Protein AF-G0P7Z8-F1 (afdb_monomer_lite)

pLDDT: mean 90.52, std 11.13, range [30.62, 98.62]

Radius of gyration: 22.1 Å; chains: 1; bounding box: 51×48×66 Å

Structure (mmCIF, N/CA/C/O backbone):
data_AF-G0P7Z8-F1
#
_entry.id   AF-G0P7Z8-F1
#
loop_
_atom_site.group_PDB
_atom_site.id
_atom_site.type_symbol
_atom_site.label_atom_id
_atom_site.label_alt_id
_atom_site.label_comp_id
_atom_site.label_asym_id
_atom_site.label_entity_id
_atom_site.label_seq_id
_atom_site.pdbx_PDB_ins_code
_atom_site.Cartn_x
_atom_site.Cartn_y
_atom_site.Cartn_z
_atom_site.occupancy
_atom_site.B_iso_or_equiv
_atom_site.auth_seq_id
_atom_site.auth_comp_id
_atom_site.auth_asym_id
_atom_site.auth_atom_id
_atom_site.pdbx_PDB_model_num
ATOM 1 N N . MET A 1 1 ? -5.184 -1.951 -14.610 1.00 92.12 1 MET A N 1
ATOM 2 C CA . MET A 1 1 ? -4.379 -2.155 -13.386 1.00 92.12 1 MET A CA 1
ATOM 3 C C . MET A 1 1 ? -2.916 -1.989 -13.739 1.00 92.12 1 MET A C 1
ATOM 5 O O . MET A 1 1 ? -2.500 -2.503 -14.767 1.00 92.12 1 MET A O 1
ATOM 9 N N . LEU A 1 2 ? -2.157 -1.284 -12.899 1.00 96.25 2 LEU A N 1
ATOM 10 C CA . LEU A 1 2 ? -0.724 -1.067 -13.080 1.00 96.25 2 LEU A CA 1
ATOM 11 C C . LEU A 1 2 ? 0.021 -1.720 -11.921 1.00 96.25 2 LEU A C 1
ATOM 13 O O . LEU A 1 2 ? -0.330 -1.484 -10.764 1.00 96.25 2 LEU A O 1
ATOM 17 N N . LYS A 1 3 ? 1.032 -2.530 -12.226 1.00 97.12 3 LYS A N 1
ATOM 18 C CA . LYS A 1 3 ? 1.850 -3.197 -11.214 1.00 97.12 3 LYS A CA 1
ATOM 19 C C . LYS A 1 3 ? 3.326 -3.064 -11.564 1.00 97.12 3 LYS A C 1
ATOM 21 O O . LYS A 1 3 ? 3.688 -3.226 -12.728 1.00 97.12 3 LYS A O 1
ATOM 26 N N . ILE A 1 4 ? 4.157 -2.749 -10.578 1.00 96.88 4 ILE A N 1
ATOM 27 C CA . ILE A 1 4 ? 5.608 -2.647 -10.737 1.00 96.88 4 ILE A CA 1
ATOM 28 C C . ILE A 1 4 ? 6.261 -3.545 -9.698 1.00 96.88 4 ILE A C 1
ATOM 30 O O . ILE A 1 4 ? 6.030 -3.376 -8.503 1.00 96.88 4 ILE A O 1
ATOM 34 N N . TYR A 1 5 ? 7.090 -4.467 -10.170 1.00 95.50 5 TYR A N 1
ATOM 35 C CA . TYR A 1 5 ? 7.830 -5.406 -9.341 1.00 95.50 5 TYR A CA 1
ATOM 36 C C . TYR A 1 5 ? 9.314 -5.274 -9.621 1.00 95.50 5 TYR A C 1
ATOM 38 O O . TYR A 1 5 ? 9.693 -5.160 -10.786 1.00 95.50 5 TYR A O 1
ATOM 46 N N . GLU A 1 6 ? 10.149 -5.362 -8.597 1.00 95.25 6 GLU A N 1
ATOM 47 C CA . GLU A 1 6 ? 11.582 -5.595 -8.766 1.00 95.25 6 GLU A CA 1
ATOM 48 C C . GLU A 1 6 ? 11.993 -6.845 -7.987 1.00 95.25 6 GLU A C 1
ATOM 50 O O . GLU A 1 6 ? 11.531 -7.088 -6.876 1.00 95.25 6 GLU A O 1
ATOM 55 N N . PHE A 1 7 ? 12.818 -7.682 -8.612 1.00 93.06 7 PHE A N 1
ATOM 56 C CA . PHE A 1 7 ? 13.368 -8.878 -7.982 1.00 93.06 7 PHE A CA 1
ATOM 57 C C . PHE A 1 7 ? 14.759 -9.192 -8.528 1.00 93.06 7 PHE A C 1
ATOM 59 O O . PHE A 1 7 ? 15.075 -8.922 -9.694 1.00 93.06 7 PHE A O 1
ATOM 66 N N . ALA A 1 8 ? 15.605 -9.762 -7.672 1.00 90.12 8 ALA A N 1
ATOM 67 C CA . ALA A 1 8 ? 16.944 -10.191 -8.047 1.00 90.12 8 ALA A CA 1
ATOM 68 C C . ALA A 1 8 ? 16.897 -11.306 -9.105 1.00 90.12 8 ALA A C 1
ATOM 70 O O . ALA A 1 8 ? 15.979 -12.122 -9.146 1.00 90.12 8 ALA A O 1
ATOM 71 N N . SER A 1 9 ? 17.899 -11.332 -9.982 1.00 84.12 9 SER A N 1
ATOM 72 C CA . SER A 1 9 ? 18.085 -12.408 -10.951 1.00 84.12 9 SER A CA 1
ATOM 73 C C . SER A 1 9 ? 19.065 -13.437 -10.394 1.00 84.12 9 SER A C 1
ATOM 75 O O . SER A 1 9 ? 20.249 -13.132 -10.263 1.00 84.12 9 SER A O 1
ATOM 77 N N . ASP A 1 10 ? 18.627 -14.688 -10.257 1.00 83.81 10 ASP A N 1
ATOM 78 C CA . ASP A 1 10 ? 19.466 -15.815 -9.803 1.00 83.81 10 ASP A CA 1
ATOM 79 C C . ASP A 1 10 ? 20.705 -16.066 -10.684 1.00 83.81 10 ASP A C 1
ATOM 81 O O . ASP A 1 10 ? 21.676 -16.689 -10.270 1.00 83.81 10 ASP A O 1
ATOM 85 N N . MET A 1 11 ? 20.692 -15.558 -11.919 1.00 78.19 11 MET A N 1
ATOM 86 C CA . MET A 1 11 ? 21.762 -15.764 -12.901 1.00 78.19 11 MET A CA 1
ATOM 87 C C . MET A 1 11 ? 23.034 -14.939 -12.643 1.00 78.19 11 MET A C 1
ATOM 89 O O . MET A 1 11 ? 24.071 -15.243 -13.227 1.00 78.19 11 MET A O 1
ATOM 93 N N . SER A 1 12 ? 22.961 -13.836 -11.889 1.00 83.38 12 SER A N 1
ATOM 94 C CA . SER A 1 12 ? 24.122 -12.975 -11.616 1.00 83.38 12 SER A CA 1
ATOM 95 C C . SER A 1 12 ? 23.832 -12.007 -10.478 1.00 83.38 12 SER A C 1
ATOM 97 O O . SER A 1 12 ? 22.846 -11.277 -10.519 1.00 83.38 12 SER A O 1
ATOM 99 N N . GLU A 1 13 ? 24.796 -11.854 -9.573 1.00 84.94 13 GLU A N 1
ATOM 100 C CA . GLU A 1 13 ? 24.790 -10.790 -8.569 1.00 84.94 13 GLU A CA 1
ATOM 101 C C . GLU A 1 13 ? 24.710 -9.394 -9.221 1.00 84.94 13 GLU A C 1
ATOM 103 O O . GLU A 1 13 ? 25.277 -9.155 -10.302 1.00 84.94 13 GLU A O 1
ATOM 108 N N . GLY A 1 14 ? 23.951 -8.493 -8.587 1.00 82.69 14 GLY A N 1
ATOM 109 C CA . GLY A 1 14 ? 23.690 -7.119 -9.041 1.00 82.69 14 GLY A CA 1
ATOM 110 C C . GLY A 1 14 ? 22.746 -6.994 -10.246 1.00 82.69 14 GLY A C 1
ATOM 111 O O . GLY A 1 14 ? 22.365 -5.883 -10.635 1.00 82.69 14 GLY A O 1
ATOM 112 N N . LYS A 1 15 ? 22.351 -8.119 -10.852 1.00 90.88 15 LYS A N 1
ATOM 113 C CA . LYS A 1 15 ? 21.345 -8.153 -11.909 1.00 90.88 15 LYS A CA 1
ATOM 114 C C . LYS A 1 15 ? 19.966 -8.253 -11.269 1.00 90.88 15 LYS A C 1
ATOM 116 O O . LYS A 1 15 ? 19.717 -9.157 -10.477 1.00 90.88 15 LYS A O 1
ATOM 121 N N . THR A 1 16 ? 19.055 -7.369 -11.653 1.00 93.62 16 THR A N 1
ATOM 122 C CA . THR A 1 16 ? 17.649 -7.462 -11.243 1.00 93.62 16 THR A CA 1
ATOM 123 C C . THR A 1 16 ? 16.743 -7.343 -12.460 1.00 93.62 16 THR A C 1
ATOM 125 O O . THR A 1 16 ? 17.177 -7.009 -13.574 1.00 93.62 16 THR A O 1
ATOM 128 N N . ILE A 1 17 ? 15.484 -7.697 -12.250 1.00 95.38 17 ILE A N 1
ATOM 129 C CA . ILE A 1 17 ? 14.425 -7.632 -13.240 1.00 95.38 17 ILE A CA 1
ATOM 130 C C . ILE A 1 17 ? 13.359 -6.709 -12.681 1.00 95.38 17 ILE A C 1
ATOM 132 O O . ILE A 1 17 ? 12.782 -6.998 -11.636 1.00 95.38 17 ILE A O 1
ATOM 136 N N . ILE A 1 18 ? 13.082 -5.622 -13.398 1.00 96.69 18 ILE A N 1
ATOM 137 C CA . ILE A 1 18 ? 11.911 -4.796 -13.121 1.00 96.69 18 ILE A CA 1
ATOM 138 C C . ILE A 1 18 ? 10.806 -5.229 -14.072 1.00 96.69 18 ILE A C 1
ATOM 140 O O . ILE A 1 18 ? 10.972 -5.167 -15.291 1.00 96.69 18 ILE A O 1
ATOM 144 N N . ARG A 1 19 ? 9.679 -5.675 -13.532 1.00 96.25 19 ARG A N 1
ATOM 145 C CA . ARG A 1 19 ? 8.496 -6.057 -14.299 1.00 96.25 19 ARG A CA 1
ATOM 146 C C . ARG A 1 19 ? 7.432 -4.978 -14.156 1.00 96.25 19 ARG A C 1
ATOM 148 O O . ARG A 1 19 ? 7.007 -4.673 -13.047 1.00 96.25 19 ARG A O 1
ATOM 155 N N . LEU A 1 20 ? 6.988 -4.439 -15.285 1.00 96.50 20 LEU A N 1
ATOM 156 C CA . LEU A 1 20 ? 5.877 -3.500 -15.388 1.00 96.50 20 LEU A CA 1
ATOM 157 C C . LEU A 1 20 ? 4.700 -4.201 -16.069 1.00 96.50 20 LEU A C 1
ATOM 159 O O . LEU A 1 20 ? 4.774 -4.503 -17.259 1.00 96.50 20 LEU A O 1
ATOM 163 N N . ASP A 1 21 ? 3.618 -4.422 -15.328 1.00 95.69 21 ASP A N 1
ATOM 164 C CA . ASP A 1 21 ? 2.355 -4.930 -15.863 1.00 95.69 21 ASP A CA 1
ATOM 165 C C . ASP A 1 21 ? 1.351 -3.780 -16.023 1.00 95.69 21 ASP A C 1
ATOM 167 O O . ASP A 1 21 ? 1.089 -3.029 -15.079 1.00 95.69 21 ASP A O 1
ATOM 171 N N . ILE A 1 22 ? 0.766 -3.662 -17.214 1.00 93.56 22 ILE A N 1
ATOM 172 C CA . ILE A 1 22 ? -0.315 -2.734 -17.555 1.00 93.56 22 ILE A CA 1
ATOM 173 C C . ILE A 1 22 ? -1.450 -3.559 -18.157 1.00 93.56 22 ILE A C 1
ATOM 175 O O . ILE A 1 22 ? -1.423 -3.920 -19.333 1.00 93.56 22 ILE A O 1
ATOM 179 N N . ASP A 1 23 ? -2.451 -3.867 -17.337 1.00 90.94 23 ASP A N 1
ATOM 180 C CA . ASP A 1 23 ? -3.509 -4.825 -17.669 1.00 90.94 23 ASP A CA 1
ATOM 181 C C . ASP A 1 23 ? -2.926 -6.169 -18.133 1.00 90.94 23 ASP A C 1
ATOM 183 O O . ASP A 1 23 ? -2.321 -6.881 -17.335 1.00 90.94 23 ASP A O 1
ATOM 187 N N . THR A 1 24 ? -3.106 -6.527 -19.403 1.00 92.12 24 THR A N 1
ATOM 188 C CA . THR A 1 24 ? -2.561 -7.755 -19.990 1.00 92.12 24 THR A CA 1
ATOM 189 C C . THR A 1 24 ? -1.164 -7.562 -20.575 1.00 92.12 24 THR A C 1
ATOM 191 O O . THR A 1 24 ? -0.522 -8.552 -20.913 1.00 92.12 24 THR A O 1
ATOM 194 N N . PHE A 1 25 ? -0.685 -6.327 -20.728 1.00 94.06 25 PHE A N 1
ATOM 195 C CA . PHE A 1 25 ? 0.627 -6.028 -21.295 1.00 94.06 25 PHE A CA 1
ATOM 196 C C . PHE A 1 25 ? 1.712 -6.109 -20.224 1.00 94.06 25 PHE A C 1
ATOM 198 O O . PHE A 1 25 ? 1.561 -5.527 -19.152 1.00 94.06 25 PHE A O 1
ATOM 205 N N . THR A 1 26 ? 2.834 -6.753 -20.535 1.00 95.81 26 THR A N 1
ATOM 206 C CA . THR A 1 26 ? 3.980 -6.845 -19.624 1.00 95.81 26 THR A CA 1
ATOM 207 C C . THR A 1 26 ? 5.257 -6.371 -20.304 1.00 95.81 26 THR A C 1
ATOM 209 O O . THR A 1 26 ? 5.527 -6.705 -21.459 1.00 95.81 26 THR A O 1
ATOM 212 N N . VAL A 1 27 ? 6.071 -5.621 -19.563 1.00 96.81 27 VAL A N 1
ATOM 213 C CA . VAL A 1 27 ? 7.434 -5.239 -19.944 1.00 96.81 27 VAL A CA 1
ATOM 214 C C . VAL A 1 27 ? 8.401 -5.700 -18.861 1.00 96.81 27 VAL A C 1
ATOM 216 O O . VAL A 1 27 ? 8.172 -5.443 -17.680 1.00 96.81 27 VAL A O 1
ATOM 219 N N . TRP A 1 28 ? 9.498 -6.340 -19.257 1.00 96.94 28 TRP A N 1
ATOM 220 C CA . TRP A 1 28 ? 10.581 -6.729 -18.354 1.00 96.94 28 TRP A CA 1
ATOM 221 C C . TRP A 1 28 ? 11.839 -5.933 -18.680 1.00 96.94 28 TRP A C 1
ATOM 223 O O . TRP A 1 28 ? 12.350 -6.016 -19.793 1.00 96.94 28 TRP A O 1
ATOM 233 N N . PHE A 1 29 ? 12.363 -5.203 -17.701 1.00 96.69 29 PHE A N 1
ATOM 234 C CA . PHE A 1 29 ? 13.650 -4.518 -17.756 1.00 96.69 29 PHE A CA 1
ATOM 235 C C . PHE A 1 29 ? 14.676 -5.360 -16.997 1.00 96.69 29 PHE A C 1
ATOM 237 O O . PHE A 1 29 ? 14.783 -5.296 -15.774 1.00 96.69 29 PHE A O 1
ATOM 244 N N . ILE A 1 30 ? 15.404 -6.193 -17.731 1.00 95.25 30 ILE A N 1
ATOM 245 C CA . ILE A 1 30 ? 16.363 -7.161 -17.200 1.00 95.25 30 ILE A CA 1
ATOM 246 C C . ILE A 1 30 ? 17.750 -6.548 -17.340 1.00 95.25 30 ILE A C 1
ATOM 248 O O . ILE A 1 30 ? 18.304 -6.518 -18.441 1.00 95.25 30 ILE A O 1
ATOM 252 N N . GLY A 1 31 ? 18.316 -6.045 -16.246 1.00 94.31 31 GLY A N 1
ATOM 253 C CA . GLY A 1 31 ? 19.516 -5.217 -16.339 1.00 94.31 31 GLY A CA 1
ATOM 254 C C . GLY A 1 31 ? 20.511 -5.394 -15.206 1.00 94.31 31 GLY A C 1
ATOM 255 O O . GLY A 1 31 ? 20.148 -5.676 -14.063 1.00 94.31 31 GLY A O 1
ATOM 256 N N . LYS A 1 32 ? 21.781 -5.175 -15.542 1.00 92.75 32 LYS A N 1
ATOM 257 C CA . LYS A 1 32 ? 22.900 -5.035 -14.607 1.00 92.75 32 LYS A CA 1
ATOM 258 C C . LYS A 1 32 ? 23.668 -3.776 -14.998 1.00 92.75 32 LYS A C 1
ATOM 260 O O . LYS A 1 32 ? 24.004 -3.611 -16.170 1.00 92.75 32 LYS A O 1
ATOM 265 N N . GLU A 1 33 ? 23.921 -2.902 -14.026 1.00 90.56 33 GLU A N 1
ATOM 266 C CA . GLU A 1 33 ? 24.604 -1.619 -14.241 1.00 90.56 33 GLU A CA 1
ATOM 267 C C . GLU A 1 33 ? 23.948 -0.815 -15.382 1.00 90.56 33 GLU A C 1
ATOM 269 O O . GLU A 1 33 ? 22.753 -0.529 -15.324 1.00 90.56 33 GLU A O 1
ATOM 274 N N . ASN A 1 34 ? 24.700 -0.470 -16.429 1.00 94.12 34 ASN A N 1
ATOM 275 C CA . ASN A 1 34 ? 24.241 0.349 -17.550 1.00 94.12 34 ASN A CA 1
ATOM 276 C C . ASN A 1 34 ? 23.824 -0.468 -18.778 1.00 94.12 34 ASN A C 1
ATOM 278 O O . ASN A 1 34 ? 23.726 0.084 -19.869 1.00 94.12 34 ASN A O 1
ATOM 282 N N . LEU A 1 35 ? 23.569 -1.769 -18.627 1.00 95.88 35 LEU A N 1
ATOM 283 C CA . LEU A 1 35 ? 23.102 -2.620 -19.714 1.00 95.88 35 LEU A CA 1
ATOM 284 C C . LEU A 1 35 ? 21.778 -3.278 -19.342 1.00 95.88 35 LEU A C 1
ATOM 286 O O . LEU A 1 35 ? 21.699 -4.045 -18.380 1.00 95.88 35 LEU A O 1
ATOM 290 N N . THR A 1 36 ? 20.748 -3.021 -20.147 1.00 96.88 36 THR A N 1
ATOM 291 C CA . THR A 1 36 ? 19.399 -3.537 -19.904 1.00 96.88 36 THR A CA 1
ATOM 292 C C . THR A 1 36 ? 18.822 -4.162 -21.163 1.00 96.88 36 THR A C 1
ATOM 294 O O . THR A 1 36 ? 18.767 -3.530 -22.220 1.00 96.88 36 THR A O 1
ATOM 297 N N . ARG A 1 37 ? 18.346 -5.401 -21.037 1.00 95.88 37 ARG A N 1
ATOM 298 C CA . ARG A 1 37 ? 17.461 -6.045 -22.007 1.00 95.88 37 ARG A CA 1
ATOM 299 C C . ARG A 1 37 ? 16.016 -5.706 -21.658 1.00 95.88 37 ARG A C 1
ATOM 301 O O . ARG A 1 37 ? 15.625 -5.804 -20.499 1.00 95.88 37 ARG A O 1
ATOM 308 N N . ILE A 1 38 ? 15.240 -5.314 -22.657 1.00 96.94 38 ILE A N 1
ATOM 309 C CA . ILE A 1 38 ? 13.822 -4.998 -22.535 1.00 96.94 38 ILE A CA 1
ATOM 310 C C . ILE A 1 38 ? 13.047 -6.043 -23.323 1.00 96.94 38 ILE A C 1
ATOM 312 O O . ILE A 1 38 ? 13.102 -6.034 -24.552 1.00 96.94 38 ILE A O 1
ATOM 316 N N . ASP A 1 39 ? 12.318 -6.903 -22.620 1.00 96.56 39 ASP A N 1
ATOM 317 C CA . ASP A 1 39 ? 11.400 -7.875 -23.216 1.00 96.56 39 ASP A CA 1
ATOM 318 C C . ASP A 1 39 ? 9.958 -7.370 -23.072 1.00 96.56 39 ASP A C 1
ATOM 320 O O . ASP A 1 39 ? 9.637 -6.637 -22.131 1.00 96.56 39 ASP A O 1
ATOM 324 N N . ARG A 1 40 ? 9.075 -7.740 -24.005 1.00 96.00 40 ARG A N 1
ATOM 325 C CA . ARG A 1 40 ? 7.654 -7.350 -23.989 1.00 96.00 40 ARG A CA 1
ATOM 326 C C . ARG A 1 40 ? 6.763 -8.541 -24.266 1.00 96.00 40 ARG A C 1
ATOM 328 O O . ARG A 1 40 ? 7.163 -9.468 -24.969 1.00 96.00 40 ARG A O 1
ATOM 335 N N . GLY A 1 41 ? 5.556 -8.493 -23.724 1.00 95.38 41 GLY A N 1
ATOM 336 C CA . GLY A 1 41 ? 4.670 -9.639 -23.735 1.00 95.38 41 GLY A CA 1
ATOM 337 C C . GLY A 1 41 ? 3.214 -9.329 -23.451 1.00 95.38 41 GLY A C 1
ATOM 338 O O . GLY A 1 41 ? 2.860 -8.217 -23.058 1.00 95.38 41 GLY A O 1
ATOM 339 N N . TRP A 1 42 ? 2.388 -10.358 -23.616 1.00 94.38 42 TRP A N 1
ATOM 340 C CA . TRP A 1 42 ? 0.985 -10.366 -23.211 1.00 94.38 42 TRP A CA 1
ATOM 341 C C . TRP A 1 42 ? 0.743 -11.510 -22.236 1.00 94.38 42 TRP A C 1
ATOM 343 O O . TRP A 1 42 ? 1.264 -12.606 -22.423 1.00 94.38 42 TRP A O 1
ATOM 353 N N . ASN A 1 43 ? -0.059 -11.272 -21.202 1.00 90.06 43 ASN A N 1
ATOM 354 C CA . ASN A 1 43 ? -0.415 -12.261 -20.184 1.00 90.06 43 ASN A CA 1
ATOM 355 C C . ASN A 1 43 ? 0.818 -12.945 -19.562 1.00 90.06 43 ASN A C 1
ATOM 357 O O . ASN A 1 43 ? 0.812 -14.147 -19.302 1.00 90.06 43 ASN A O 1
ATOM 361 N N . GLY A 1 44 ? 1.902 -12.186 -19.369 1.00 86.12 44 GLY A N 1
ATOM 362 C CA . GLY A 1 44 ? 3.167 -12.699 -18.840 1.00 86.12 44 GLY A CA 1
ATOM 363 C C . GLY A 1 44 ? 3.987 -13.562 -19.810 1.00 86.12 44 GLY A C 1
ATOM 364 O O . GLY A 1 44 ? 5.022 -14.082 -19.404 1.00 86.12 44 GLY A O 1
ATOM 365 N N . GLN A 1 45 ? 3.576 -13.702 -21.073 1.00 91.25 45 GLN A N 1
ATOM 366 C CA . GLN A 1 45 ? 4.322 -14.431 -22.102 1.00 91.25 45 GLN A CA 1
ATOM 367 C C . GLN A 1 45 ? 5.104 -13.465 -22.988 1.00 91.25 45 GLN A C 1
ATOM 369 O O . GLN A 1 45 ? 4.526 -12.554 -23.580 1.00 91.25 45 GLN A O 1
ATOM 374 N N . ILE A 1 46 ? 6.419 -13.673 -23.080 1.00 92.25 46 ILE A N 1
ATOM 375 C CA . ILE A 1 46 ? 7.301 -12.891 -23.952 1.00 92.25 46 ILE A CA 1
ATOM 376 C C . ILE A 1 46 ? 6.929 -13.155 -25.412 1.00 92.25 46 ILE A C 1
ATOM 378 O O . ILE A 1 46 ? 6.731 -14.299 -25.816 1.00 92.25 46 ILE A O 1
ATOM 382 N N . ILE A 1 47 ? 6.873 -12.091 -26.208 1.00 92.31 47 ILE A N 1
ATOM 383 C CA . ILE A 1 47 ? 6.729 -12.190 -27.657 1.00 92.31 47 ILE A CA 1
ATOM 384 C C . ILE A 1 47 ? 8.128 -12.155 -28.260 1.00 92.31 47 ILE A C 1
ATOM 386 O O . ILE A 1 47 ? 8.829 -11.140 -28.190 1.00 92.31 47 ILE A O 1
ATOM 390 N N . GLU A 1 48 ? 8.534 -13.268 -28.863 1.00 82.19 48 GLU A N 1
ATOM 391 C CA . GLU A 1 48 ? 9.798 -13.347 -29.588 1.00 82.19 48 GLU A CA 1
ATOM 392 C C . GLU A 1 48 ? 9.844 -12.276 -30.694 1.00 82.19 48 GLU A C 1
ATOM 394 O O . GLU A 1 48 ? 8.874 -12.052 -31.418 1.00 82.19 48 GLU A O 1
ATOM 399 N N . GLY A 1 49 ? 10.963 -11.553 -30.788 1.00 87.06 49 GLY A N 1
ATOM 400 C CA . GLY A 1 49 ? 11.135 -10.427 -31.716 1.00 87.06 49 GLY A CA 1
ATOM 401 C C . GLY A 1 49 ? 10.776 -9.046 -31.151 1.00 87.06 49 GLY A C 1
ATOM 402 O O . GLY A 1 49 ? 11.119 -8.042 -31.768 1.00 87.06 49 GLY A O 1
ATOM 403 N N . PHE A 1 50 ? 10.170 -8.961 -29.960 1.00 90.56 50 PHE A N 1
ATOM 404 C CA . PHE A 1 50 ? 9.883 -7.690 -29.269 1.00 90.56 50 PHE A CA 1
ATOM 405 C C . PHE A 1 50 ? 10.889 -7.384 -28.147 1.00 90.56 50 PHE A C 1
ATOM 407 O O . PHE A 1 50 ? 10.614 -6.588 -27.241 1.00 90.56 50 PHE A O 1
ATOM 414 N N . SER A 1 51 ? 12.065 -8.005 -28.231 1.00 94.19 51 SER A N 1
ATOM 415 C CA . SER A 1 51 ? 13.195 -7.805 -27.331 1.00 94.19 51 SER A CA 1
ATOM 416 C C . SER A 1 51 ? 14.170 -6.779 -27.898 1.00 94.19 51 SER A C 1
ATOM 418 O O . SER A 1 51 ? 14.507 -6.808 -29.079 1.00 94.19 51 SER A O 1
ATOM 420 N N . GLU A 1 52 ? 14.678 -5.894 -27.048 1.00 95.81 52 GLU A N 1
ATOM 421 C CA . GLU A 1 52 ? 15.763 -4.981 -27.412 1.00 95.81 52 GLU A CA 1
ATOM 422 C C . GLU A 1 52 ? 16.784 -4.853 -26.282 1.00 95.81 52 GLU A C 1
ATOM 424 O O . GLU A 1 52 ? 16.482 -5.119 -25.122 1.00 95.81 52 GLU A O 1
ATOM 429 N N . ILE A 1 53 ? 18.002 -4.425 -26.610 1.00 96.12 53 ILE A N 1
ATOM 430 C CA . ILE A 1 53 ? 19.053 -4.140 -25.629 1.00 96.12 53 ILE A CA 1
ATOM 431 C C . ILE A 1 53 ? 19.376 -2.648 -25.688 1.00 96.12 53 ILE A C 1
ATOM 433 O O . ILE A 1 53 ? 19.520 -2.073 -26.769 1.00 96.12 53 ILE A O 1
ATOM 437 N N . LYS A 1 54 ? 19.491 -2.014 -24.521 1.00 96.56 54 LYS A N 1
ATOM 438 C CA . LYS A 1 54 ? 19.860 -0.606 -24.360 1.00 96.56 54 LYS A CA 1
ATOM 439 C C . LYS A 1 54 ? 21.068 -0.480 -2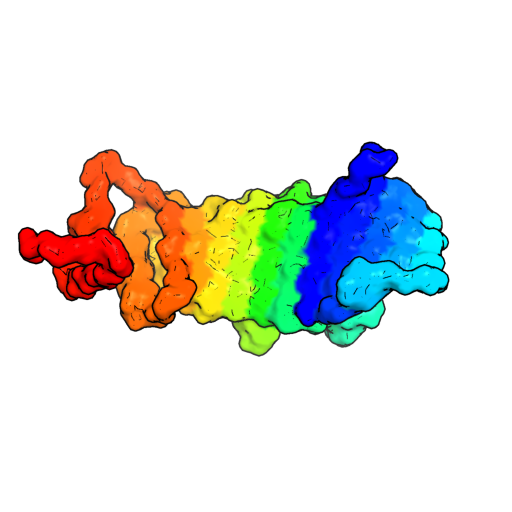3.434 1.00 96.56 54 LYS A C 1
ATOM 441 O O . LYS A 1 54 ? 21.114 -1.111 -22.381 1.00 96.56 54 LYS A O 1
ATOM 446 N N . GLN A 1 55 ? 22.003 0.392 -23.809 1.00 96.50 55 GLN A N 1
ATOM 447 C CA . GLN A 1 55 ? 23.112 0.846 -22.959 1.00 96.50 55 GLN A CA 1
ATOM 448 C C . GLN A 1 55 ? 22.612 1.930 -21.990 1.00 96.50 55 GLN A C 1
ATOM 450 O O . GLN A 1 55 ? 22.952 3.105 -22.114 1.00 96.50 55 GLN A O 1
ATOM 455 N N . LYS A 1 56 ? 21.686 1.555 -21.105 1.00 95.81 56 LYS A N 1
ATOM 456 C CA . LYS A 1 56 ? 21.121 2.419 -20.070 1.00 95.81 56 LYS A CA 1
ATOM 457 C C . LYS A 1 56 ? 20.709 1.579 -18.861 1.00 95.81 56 LYS A C 1
ATOM 459 O O . LYS A 1 56 ? 20.327 0.413 -19.017 1.00 95.81 56 LYS A O 1
ATOM 464 N N . ASN A 1 57 ? 20.781 2.167 -17.669 1.00 94.19 57 ASN A N 1
ATOM 465 C CA . ASN A 1 57 ? 20.334 1.524 -16.440 1.00 94.19 57 ASN A CA 1
ATOM 466 C C . ASN A 1 57 ? 18.814 1.271 -16.476 1.00 94.19 57 ASN A C 1
ATOM 468 O O . ASN A 1 57 ? 18.031 2.066 -17.004 1.00 94.19 57 ASN A O 1
ATOM 472 N N . ARG A 1 58 ? 18.396 0.131 -15.924 1.00 94.25 58 ARG A N 1
ATOM 473 C CA . ARG A 1 58 ? 16.997 -0.319 -15.869 1.00 94.25 58 ARG A CA 1
ATOM 474 C C . ARG A 1 58 ? 16.076 0.647 -15.112 1.00 94.25 58 ARG A C 1
ATOM 476 O O . ARG A 1 58 ? 14.938 0.821 -15.540 1.00 94.25 58 ARG A O 1
ATOM 483 N N . HIS A 1 59 ? 16.560 1.296 -14.049 1.00 92.38 59 HIS A N 1
ATOM 484 C CA . HIS A 1 59 ? 15.807 2.268 -13.246 1.00 92.38 59 HIS A CA 1
ATOM 485 C C . HIS A 1 59 ? 15.490 3.526 -14.059 1.00 92.38 59 HIS A C 1
ATOM 487 O O . HIS A 1 59 ? 14.368 4.030 -14.021 1.00 92.38 59 HIS A O 1
ATOM 493 N N . ASP A 1 60 ? 16.430 3.971 -14.894 1.00 92.19 60 ASP A N 1
ATOM 494 C CA . ASP A 1 60 ? 16.182 5.096 -15.793 1.00 92.19 60 ASP A CA 1
ATOM 495 C C . ASP A 1 60 ? 15.231 4.708 -16.937 1.00 92.19 60 ASP A C 1
ATOM 497 O O . ASP A 1 60 ? 14.380 5.495 -17.352 1.00 92.19 60 ASP A O 1
ATOM 501 N N . LEU A 1 61 ? 15.366 3.486 -17.469 1.00 93.94 61 LEU A N 1
ATOM 502 C CA . LEU A 1 61 ? 14.531 3.004 -18.571 1.00 93.94 61 LEU A CA 1
ATOM 503 C C . LEU A 1 61 ? 13.070 2.845 -18.166 1.00 93.94 61 LEU A C 1
ATOM 505 O O . LEU A 1 61 ? 12.201 3.289 -18.918 1.00 93.94 61 LEU A O 1
ATOM 509 N N . ILE A 1 62 ? 12.775 2.260 -16.999 1.00 93.44 62 ILE A N 1
ATOM 510 C CA . ILE A 1 62 ? 11.385 2.213 -16.529 1.00 93.44 62 ILE A CA 1
ATOM 511 C C . ILE A 1 62 ? 10.820 3.626 -16.373 1.00 93.44 62 ILE A C 1
ATOM 513 O O . ILE A 1 62 ? 9.657 3.857 -16.707 1.00 93.44 62 ILE A O 1
ATOM 517 N N . GLY A 1 63 ? 11.645 4.591 -15.960 1.00 90.31 63 GLY A N 1
ATOM 518 C CA . GLY A 1 63 ? 11.214 5.974 -15.845 1.00 90.31 63 GLY A CA 1
ATOM 519 C C . GLY A 1 63 ? 10.824 6.620 -17.162 1.00 90.31 63 GLY A C 1
ATOM 520 O O . GLY A 1 63 ? 9.737 7.197 -17.261 1.00 90.31 63 GLY A O 1
ATOM 521 N N . ASP A 1 64 ? 11.650 6.448 -18.192 1.00 89.62 64 ASP A N 1
ATOM 522 C CA . ASP A 1 64 ? 11.315 6.887 -19.546 1.00 89.62 64 ASP A CA 1
ATOM 523 C C . ASP A 1 64 ? 10.025 6.222 -20.049 1.00 89.62 64 ASP A C 1
ATOM 525 O O . ASP A 1 64 ? 9.228 6.849 -20.750 1.00 89.62 64 ASP A O 1
ATOM 529 N N . TYR A 1 65 ? 9.812 4.946 -19.711 1.00 91.06 65 TYR A N 1
ATOM 530 C CA . TYR A 1 65 ? 8.619 4.197 -20.106 1.00 91.06 65 TYR A CA 1
ATOM 531 C C . TYR A 1 65 ? 7.358 4.718 -19.433 1.00 91.06 65 TYR A C 1
ATOM 533 O O . TYR A 1 65 ? 6.387 5.034 -20.119 1.00 91.06 65 TYR A O 1
ATOM 541 N N . LEU A 1 66 ? 7.372 4.849 -18.108 1.00 91.38 66 LEU A N 1
ATOM 542 C CA . LEU A 1 66 ? 6.242 5.362 -17.337 1.00 91.38 66 LEU A CA 1
ATOM 543 C C . LEU A 1 66 ? 5.850 6.772 -17.784 1.00 91.38 66 LEU A C 1
ATOM 545 O O . LEU A 1 66 ? 4.661 7.072 -17.900 1.00 91.38 66 LEU A O 1
ATOM 549 N N . GLN A 1 67 ? 6.829 7.612 -18.129 1.00 87.75 67 GLN A N 1
ATOM 550 C CA . GLN A 1 67 ? 6.568 8.960 -18.623 1.00 87.75 67 GLN A CA 1
ATOM 551 C C . GLN A 1 67 ? 5.751 8.972 -19.925 1.00 87.75 67 GLN A C 1
ATOM 553 O O . GLN A 1 67 ? 4.935 9.872 -20.117 1.00 87.75 67 GLN A O 1
ATOM 558 N N . ARG A 1 68 ? 5.901 7.969 -20.800 1.00 89.88 68 ARG A N 1
ATOM 559 C CA . ARG A 1 68 ? 5.113 7.860 -22.046 1.00 89.88 68 ARG A CA 1
ATOM 560 C C . ARG A 1 68 ? 3.636 7.568 -21.788 1.00 89.88 68 ARG A C 1
ATOM 562 O O . ARG A 1 68 ? 2.799 7.923 -22.611 1.00 89.88 68 ARG A O 1
ATOM 569 N N . PHE A 1 69 ? 3.319 6.948 -20.652 1.00 87.31 69 PHE A N 1
ATOM 570 C CA . PHE A 1 69 ? 1.943 6.700 -20.213 1.00 87.31 69 PHE A CA 1
ATOM 571 C C . PHE A 1 69 ? 1.353 7.871 -19.416 1.00 87.31 69 PHE A C 1
ATOM 573 O O . PHE A 1 69 ? 0.174 7.848 -19.056 1.00 87.31 69 PHE A O 1
ATOM 580 N N . SER A 1 70 ? 2.150 8.906 -19.141 1.00 90.31 70 SER A N 1
ATOM 581 C CA . SER A 1 70 ? 1.676 10.109 -18.470 1.00 90.31 70 SER A CA 1
ATOM 582 C C . SER A 1 70 ? 0.840 10.960 -19.424 1.00 90.31 70 SER A C 1
ATOM 584 O O . SER A 1 70 ? 1.288 11.365 -20.496 1.00 90.31 70 SER A O 1
ATOM 586 N N . HIS A 1 71 ? -0.381 11.290 -19.011 1.00 89.06 71 HIS A N 1
ATOM 587 C CA . HIS A 1 71 ? -1.244 12.235 -19.706 1.00 89.06 71 HIS A CA 1
ATOM 588 C C . HIS A 1 71 ? -1.586 13.399 -18.778 1.00 89.06 71 HIS A C 1
ATOM 590 O O . HIS A 1 71 ? -2.146 13.202 -17.696 1.00 89.06 71 HIS A O 1
ATOM 596 N N . LYS A 1 72 ? -1.270 14.629 -19.211 1.00 88.75 72 LYS A N 1
ATOM 597 C CA . LYS A 1 72 ? -1.397 15.855 -18.395 1.00 88.75 72 LYS A CA 1
ATOM 598 C C . LYS A 1 72 ? -0.680 15.735 -17.039 1.00 88.75 72 LYS A C 1
ATOM 600 O O . LYS A 1 72 ? -1.204 16.175 -16.022 1.00 88.75 72 LYS A O 1
ATOM 605 N N . GLY A 1 73 ? 0.491 15.096 -17.031 1.00 88.00 73 GLY A N 1
ATOM 606 C CA . GLY A 1 73 ? 1.304 14.901 -15.829 1.00 88.00 73 GLY A CA 1
ATOM 607 C C . GLY A 1 73 ? 0.865 13.747 -14.925 1.00 88.00 73 GLY A C 1
ATOM 608 O O . GLY A 1 73 ? 1.494 13.542 -13.894 1.00 88.00 73 GLY A O 1
ATOM 609 N N . PHE A 1 74 ? -0.168 12.978 -15.292 1.00 93.38 74 PHE A N 1
ATOM 610 C CA . PHE A 1 74 ? -0.650 11.854 -14.490 1.00 93.38 74 PHE A CA 1
ATOM 611 C C . PHE A 1 74 ? -0.585 10.528 -15.241 1.00 93.38 74 PHE A C 1
ATOM 613 O O . PHE A 1 74 ? -1.075 10.414 -16.364 1.00 93.38 74 PHE A O 1
ATOM 620 N N . ILE A 1 75 ? -0.093 9.501 -14.557 1.00 94.38 75 ILE A N 1
ATOM 621 C CA . ILE A 1 75 ? -0.253 8.098 -14.937 1.00 94.38 75 ILE A CA 1
ATOM 622 C C . ILE A 1 75 ? -1.538 7.611 -14.264 1.00 94.38 75 ILE A C 1
ATOM 624 O O . ILE A 1 75 ? -1.638 7.606 -13.036 1.00 94.38 75 ILE A O 1
ATOM 628 N N . LYS A 1 76 ? -2.559 7.272 -15.054 1.00 94.44 76 LYS A N 1
ATOM 629 C CA . LYS A 1 76 ? -3.885 6.903 -14.537 1.00 94.44 76 LYS A CA 1
ATOM 630 C C . LYS A 1 76 ? -4.054 5.390 -14.514 1.00 94.44 76 LYS A C 1
ATOM 632 O O . LYS A 1 76 ? -3.855 4.737 -15.530 1.00 94.44 76 LYS A O 1
ATOM 637 N N . SER A 1 77 ? -4.477 4.855 -13.376 1.00 94.00 77 SER A N 1
ATOM 638 C CA . SER A 1 77 ? -4.890 3.458 -13.226 1.00 94.00 77 SER A CA 1
ATOM 639 C C . SER A 1 77 ? -5.785 3.340 -11.998 1.00 94.00 77 SER A C 1
ATOM 641 O O . SER A 1 77 ? -5.526 4.004 -11.000 1.00 94.00 77 SER A O 1
ATOM 643 N N . ASP A 1 78 ? -6.806 2.484 -12.024 1.00 94.75 78 ASP A N 1
ATOM 644 C CA . ASP A 1 78 ? -7.667 2.273 -10.851 1.00 94.75 78 ASP A CA 1
ATOM 645 C C . ASP A 1 78 ? -6.876 1.765 -9.642 1.00 94.75 78 ASP A C 1
ATOM 647 O O . ASP A 1 78 ? -7.043 2.264 -8.527 1.00 94.75 78 ASP A O 1
ATOM 651 N N . THR A 1 79 ? -5.978 0.812 -9.894 1.00 96.81 79 THR A N 1
ATOM 652 C CA . THR A 1 79 ? -5.083 0.209 -8.906 1.00 96.81 79 THR A CA 1
ATOM 653 C C . THR A 1 79 ? -3.640 0.376 -9.348 1.00 96.81 79 THR A C 1
ATOM 655 O O . THR A 1 79 ? -3.315 0.083 -10.506 1.00 96.81 79 THR A O 1
ATOM 658 N N . VAL A 1 80 ? -2.794 0.813 -8.418 1.00 97.75 80 VAL A N 1
ATOM 659 C CA . VAL A 1 80 ? -1.338 0.788 -8.550 1.00 97.75 80 VAL A CA 1
ATOM 660 C C . VAL A 1 80 ? -0.754 -0.063 -7.429 1.00 97.75 80 VAL A C 1
ATOM 662 O O . VAL A 1 80 ? -1.029 0.185 -6.256 1.00 97.75 80 VAL A O 1
ATOM 665 N N . GLU A 1 81 ? 0.029 -1.068 -7.799 1.00 98.19 81 GLU A N 1
ATOM 666 C CA . GLU A 1 81 ? 0.707 -1.979 -6.875 1.00 98.19 81 GLU A CA 1
ATOM 667 C C . GLU A 1 81 ? 2.212 -1.924 -7.119 1.00 98.19 81 GLU A C 1
ATOM 669 O O . GLU A 1 81 ? 2.664 -2.050 -8.256 1.00 98.19 81 GLU A O 1
ATOM 674 N N . LEU A 1 82 ? 2.971 -1.697 -6.055 1.00 97.44 82 LEU A N 1
ATOM 675 C CA . LEU A 1 82 ? 4.426 -1.676 -6.058 1.00 97.44 82 LEU A CA 1
ATOM 676 C C . LEU A 1 82 ? 4.914 -2.770 -5.122 1.00 97.44 82 LEU A C 1
ATOM 678 O O . LEU A 1 82 ? 4.460 -2.825 -3.977 1.00 97.44 82 LEU A O 1
ATOM 682 N N . GLU A 1 83 ? 5.836 -3.605 -5.587 1.00 96.69 83 GLU A N 1
ATOM 683 C CA . GLU A 1 83 ? 6.383 -4.681 -4.770 1.00 96.69 83 GLU A CA 1
ATOM 684 C C . GLU A 1 83 ? 7.884 -4.899 -4.994 1.00 96.69 83 GLU A C 1
ATOM 686 O O . GLU A 1 83 ? 8.358 -4.944 -6.128 1.00 96.69 83 GLU A O 1
ATOM 691 N N . GLY A 1 84 ? 8.639 -5.013 -3.898 1.00 94.62 84 GLY A N 1
ATOM 692 C CA . GLY A 1 84 ? 10.076 -5.319 -3.939 1.00 94.62 84 GLY A CA 1
ATOM 693 C C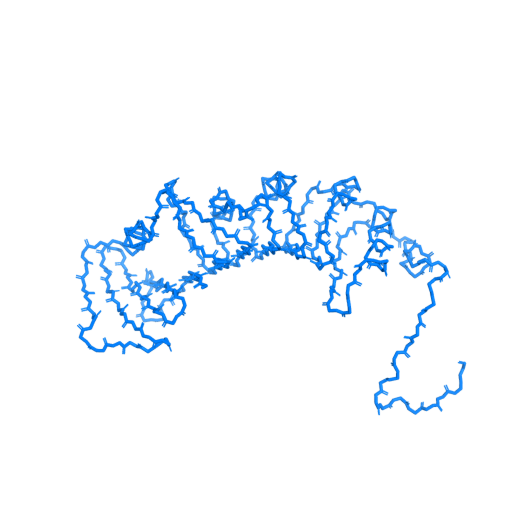 . GLY A 1 84 ? 10.950 -4.205 -4.528 1.00 94.62 84 GLY A C 1
ATOM 694 O O . GLY A 1 84 ? 12.073 -4.459 -4.941 1.00 94.62 84 GLY A O 1
ATOM 695 N N . ILE A 1 85 ? 10.433 -2.976 -4.616 1.00 93.38 85 ILE A N 1
ATOM 696 C CA . ILE A 1 85 ? 11.102 -1.859 -5.293 1.00 93.38 85 ILE A CA 1
ATOM 697 C C . ILE A 1 85 ? 12.273 -1.323 -4.466 1.00 93.38 85 ILE A C 1
ATOM 699 O O . ILE A 1 85 ? 12.087 -0.924 -3.312 1.00 93.38 85 ILE A O 1
ATOM 703 N N . GLU A 1 86 ? 13.451 -1.217 -5.090 1.00 90.56 86 GLU A N 1
ATOM 704 C CA . GLU A 1 86 ? 14.673 -0.724 -4.436 1.00 90.56 86 GLU A CA 1
ATOM 705 C C . GLU A 1 86 ? 15.044 0.721 -4.793 1.00 90.56 86 GLU A C 1
ATOM 707 O O . GLU A 1 86 ? 15.931 1.306 -4.163 1.00 90.56 86 GLU A O 1
ATOM 712 N N . PHE A 1 87 ? 14.360 1.312 -5.776 1.00 90.62 87 PHE A N 1
ATOM 713 C CA . PHE A 1 87 ? 14.626 2.656 -6.286 1.00 90.62 87 PHE A CA 1
ATOM 714 C C . PHE A 1 87 ? 13.555 3.676 -5.877 1.00 90.62 87 PHE A C 1
ATOM 716 O O . PHE A 1 87 ? 12.377 3.358 -5.686 1.00 90.62 87 PHE A O 1
ATOM 723 N N . ALA A 1 88 ? 13.969 4.938 -5.783 1.00 91.56 88 ALA A N 1
ATOM 724 C CA . ALA A 1 88 ? 13.065 6.058 -5.558 1.00 91.56 88 ALA A CA 1
ATOM 725 C C . ALA A 1 88 ? 12.289 6.399 -6.842 1.00 91.56 88 ALA A C 1
ATOM 727 O O . ALA A 1 88 ? 12.839 6.301 -7.943 1.00 91.56 88 ALA A O 1
ATOM 728 N N . PRO A 1 89 ? 11.029 6.851 -6.740 1.00 92.06 89 PRO A N 1
ATOM 729 C CA . PRO A 1 89 ? 10.304 7.294 -7.915 1.00 92.06 89 PRO A CA 1
ATOM 730 C C . PRO A 1 89 ? 10.856 8.622 -8.436 1.00 92.06 89 PRO A C 1
ATOM 732 O O . PRO A 1 89 ? 11.343 9.458 -7.672 1.00 92.06 89 PRO A O 1
ATOM 735 N N . SER A 1 90 ? 10.690 8.877 -9.734 1.00 87.75 90 SER A N 1
ATOM 736 C CA . SER A 1 90 ? 10.959 10.212 -10.272 1.00 87.75 90 SER A CA 1
ATOM 737 C C . SER A 1 90 ? 10.012 11.252 -9.660 1.00 87.75 90 SER A C 1
ATOM 739 O O . SER A 1 90 ? 8.825 10.988 -9.441 1.00 87.75 90 SER A O 1
ATOM 741 N N . SER A 1 91 ? 10.513 12.469 -9.441 1.00 82.81 91 SER A N 1
ATOM 742 C CA . SER A 1 91 ? 9.724 13.592 -8.916 1.00 82.81 91 SER A CA 1
ATOM 743 C C . SER A 1 91 ? 8.592 14.027 -9.855 1.00 82.81 91 SER A C 1
ATOM 745 O O . SER A 1 91 ? 7.610 14.625 -9.408 1.00 82.81 91 SER A O 1
ATOM 747 N N . THR A 1 92 ? 8.697 13.703 -11.146 1.00 84.44 92 THR A N 1
ATOM 748 C CA . THR A 1 92 ? 7.682 14.010 -12.162 1.00 84.44 92 THR A CA 1
ATOM 749 C C . THR A 1 92 ? 6.539 12.999 -12.197 1.00 84.44 92 THR A C 1
ATOM 751 O O . THR A 1 92 ? 5.510 13.270 -12.818 1.00 84.44 92 THR A O 1
ATOM 754 N N . TRP A 1 93 ? 6.678 11.840 -11.545 1.00 90.44 93 TRP A N 1
ATOM 755 C CA . TRP A 1 93 ? 5.630 10.827 -11.555 1.00 90.44 93 TRP A CA 1
ATOM 756 C C . TRP A 1 93 ? 4.504 11.204 -10.604 1.00 90.44 93 TRP A C 1
ATOM 758 O O . TRP A 1 93 ? 4.722 11.480 -9.424 1.00 90.44 93 TRP A O 1
ATOM 768 N N . LYS A 1 94 ? 3.275 11.161 -11.118 1.00 94.38 94 LYS A N 1
ATOM 769 C CA . LYS A 1 94 ? 2.054 11.258 -10.320 1.00 94.38 94 LYS A CA 1
ATOM 770 C C . LYS A 1 94 ? 1.085 10.172 -10.754 1.00 94.38 94 LYS A C 1
ATOM 772 O O . LYS A 1 94 ? 0.585 10.176 -11.879 1.00 94.38 94 LYS A O 1
ATOM 777 N N . PHE A 1 95 ? 0.822 9.237 -9.854 1.00 95.50 95 PHE A N 1
ATOM 778 C CA . PHE A 1 95 ? -0.085 8.123 -10.070 1.00 95.50 95 PHE A CA 1
ATOM 779 C C . PHE A 1 95 ? -1.468 8.513 -9.582 1.00 95.50 95 PHE A C 1
ATOM 781 O O . PHE A 1 95 ? -1.709 8.607 -8.381 1.00 95.50 95 PHE A O 1
ATOM 788 N N . LYS A 1 96 ? -2.383 8.755 -10.518 1.00 96.12 96 LYS A N 1
ATOM 789 C CA . LYS A 1 96 ? -3.772 9.044 -10.177 1.00 96.12 96 LYS A CA 1
ATOM 790 C C . LYS A 1 96 ? -4.548 7.735 -10.087 1.00 96.12 96 LYS A C 1
ATOM 792 O O . LYS A 1 96 ? -4.839 7.140 -11.127 1.00 96.12 96 LYS A O 1
ATOM 797 N N . CYS A 1 97 ? -4.872 7.307 -8.869 1.00 96.31 97 CYS A N 1
ATOM 798 C CA . CYS A 1 97 ? -5.488 6.008 -8.609 1.00 96.31 97 CYS A CA 1
ATOM 799 C C . CYS A 1 97 ? -6.529 6.030 -7.488 1.00 96.31 97 CYS A C 1
ATOM 801 O O . CYS A 1 97 ? -6.663 6.993 -6.737 1.00 96.31 97 CYS A O 1
ATOM 803 N N . THR A 1 98 ? -7.303 4.948 -7.405 1.00 97.38 98 THR A N 1
ATOM 804 C CA . THR A 1 98 ? -8.280 4.726 -6.331 1.00 97.38 98 THR A CA 1
ATOM 805 C C . THR A 1 98 ? -7.732 3.773 -5.266 1.00 97.38 98 THR A C 1
ATOM 807 O O . THR A 1 98 ? -8.099 3.879 -4.094 1.00 97.38 98 THR A O 1
ATOM 810 N N . ASN A 1 99 ? -6.856 2.854 -5.676 1.00 98.06 99 ASN A N 1
ATOM 811 C CA . ASN A 1 99 ? -6.226 1.852 -4.828 1.00 98.06 99 ASN A CA 1
ATOM 812 C C . ASN A 1 99 ? -4.703 1.955 -4.978 1.00 98.06 99 ASN A C 1
ATOM 814 O O . ASN A 1 99 ? -4.200 1.899 -6.105 1.00 98.06 99 ASN A O 1
ATOM 818 N N . ALA A 1 100 ? -3.980 2.068 -3.868 1.00 97.88 100 ALA A N 1
ATOM 819 C CA . ALA A 1 100 ? -2.521 2.048 -3.854 1.00 97.88 100 ALA A CA 1
ATOM 820 C C . ALA A 1 100 ? -2.011 0.971 -2.895 1.00 97.88 100 ALA A C 1
ATOM 822 O O . ALA A 1 100 ? -2.524 0.825 -1.782 1.00 97.88 100 ALA A O 1
ATOM 823 N N . LYS A 1 101 ? -1.007 0.218 -3.341 1.00 98.25 101 LYS A N 1
ATOM 824 C CA . LYS A 1 101 ? -0.350 -0.8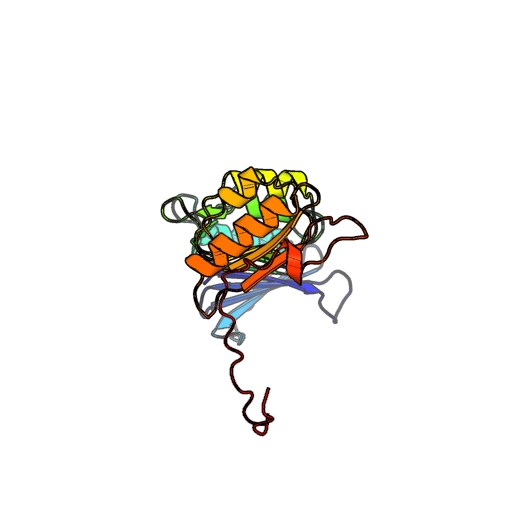18 -2.546 1.00 98.25 101 LYS A CA 1
ATOM 825 C C . LYS A 1 101 ? 1.165 -0.677 -2.634 1.00 98.25 101 LYS A C 1
ATOM 827 O O . LYS A 1 101 ? 1.696 -0.607 -3.740 1.00 98.25 101 LYS A O 1
ATOM 832 N N . LEU A 1 102 ? 1.834 -0.645 -1.487 1.00 97.38 102 LEU A N 1
ATOM 833 C CA . LEU A 1 102 ? 3.288 -0.607 -1.350 1.00 97.38 102 LEU A CA 1
ATOM 834 C C . LEU A 1 102 ? 3.732 -1.800 -0.504 1.00 97.38 102 LEU A C 1
ATOM 836 O O . LEU A 1 102 ? 3.546 -1.810 0.714 1.00 97.38 102 LEU A O 1
ATOM 840 N N . LEU A 1 103 ? 4.304 -2.810 -1.145 1.00 96.31 103 LEU A N 1
ATOM 841 C CA . LEU A 1 103 ? 4.691 -4.071 -0.521 1.00 96.31 103 LEU A CA 1
ATOM 842 C C . LEU A 1 103 ? 6.210 -4.225 -0.602 1.00 96.31 103 LEU A C 1
ATOM 844 O O . LEU A 1 103 ? 6.794 -4.020 -1.660 1.00 96.31 103 LEU A O 1
ATOM 848 N N . ASN A 1 104 ? 6.867 -4.594 0.494 1.00 94.19 104 ASN A N 1
ATOM 849 C CA . ASN A 1 104 ? 8.304 -4.874 0.516 1.00 94.19 104 ASN A CA 1
ATOM 850 C C . ASN A 1 104 ? 9.164 -3.777 -0.151 1.00 94.19 104 ASN A C 1
ATOM 852 O O . ASN A 1 104 ? 10.140 -4.080 -0.832 1.00 94.19 104 ASN A O 1
ATOM 856 N N . ILE A 1 105 ? 8.782 -2.503 -0.014 1.00 93.38 105 ILE A N 1
ATOM 857 C CA . ILE A 1 105 ? 9.575 -1.383 -0.528 1.00 93.38 105 ILE A CA 1
ATOM 858 C C . ILE A 1 105 ? 10.774 -1.200 0.397 1.00 93.38 105 ILE A C 1
ATOM 860 O O . ILE A 1 105 ? 10.602 -1.017 1.602 1.00 93.38 105 ILE A O 1
ATOM 864 N N . VAL A 1 106 ? 11.979 -1.253 -0.164 1.00 87.62 106 VAL A N 1
ATOM 865 C CA . VAL A 1 106 ? 13.225 -1.209 0.611 1.00 87.62 106 VAL A CA 1
ATOM 866 C C . VAL A 1 106 ? 13.885 0.168 0.541 1.00 87.62 106 VAL A C 1
ATOM 868 O O . VAL A 1 106 ? 13.399 1.087 -0.128 1.00 87.62 106 VAL A O 1
ATOM 871 N N . ASN A 1 107 ? 15.003 0.323 1.258 1.00 85.38 107 ASN A N 1
ATOM 872 C CA . ASN A 1 107 ? 15.814 1.546 1.297 1.00 85.38 107 ASN A CA 1
ATOM 873 C C . ASN A 1 107 ? 15.021 2.801 1.707 1.00 85.38 107 ASN A C 1
ATOM 875 O O . ASN A 1 107 ? 15.334 3.902 1.264 1.00 85.38 107 ASN A O 1
ATOM 879 N N . ASN A 1 108 ? 13.976 2.637 2.529 1.00 84.81 108 ASN A N 1
ATOM 880 C CA . ASN A 1 108 ? 13.077 3.711 2.970 1.00 84.81 108 ASN A CA 1
ATOM 881 C C . ASN A 1 108 ? 12.434 4.510 1.816 1.00 84.81 108 ASN A C 1
ATOM 883 O O . ASN A 1 108 ? 12.029 5.658 1.987 1.00 84.81 108 ASN A O 1
ATOM 887 N N . ASN A 1 109 ? 12.290 3.908 0.629 1.00 91.19 109 ASN A N 1
ATOM 888 C CA . ASN A 1 109 ? 11.645 4.564 -0.512 1.00 91.19 109 ASN A CA 1
ATOM 889 C C . ASN A 1 109 ? 10.111 4.603 -0.399 1.00 91.19 109 ASN A C 1
ATOM 891 O O . ASN A 1 109 ? 9.450 5.241 -1.222 1.00 91.19 109 ASN A O 1
ATOM 895 N N . ASN A 1 110 ? 9.523 3.929 0.595 1.00 91.88 110 ASN A N 1
ATOM 896 C CA . ASN A 1 110 ? 8.076 3.830 0.791 1.00 91.88 110 ASN A CA 1
ATOM 897 C C . ASN A 1 110 ? 7.410 5.212 0.867 1.00 91.88 110 ASN A C 1
ATOM 899 O O . ASN A 1 110 ? 6.390 5.430 0.215 1.00 91.88 110 ASN A O 1
ATOM 903 N N . VAL A 1 111 ? 8.009 6.172 1.576 1.00 93.31 111 VAL A N 1
ATOM 904 C CA . VAL A 1 111 ? 7.442 7.520 1.691 1.00 93.31 111 VAL A CA 1
ATOM 905 C C . VAL A 1 111 ? 7.537 8.298 0.378 1.00 93.31 111 VAL A C 1
ATOM 907 O O . VAL A 1 111 ? 6.573 8.947 -0.040 1.00 93.31 111 VAL A O 1
ATOM 910 N N . ALA A 1 112 ? 8.676 8.208 -0.313 1.00 93.81 112 ALA A N 1
ATOM 911 C CA . ALA A 1 112 ? 8.855 8.845 -1.615 1.00 93.81 112 ALA A CA 1
ATOM 912 C C . ALA A 1 112 ? 7.810 8.345 -2.627 1.00 93.81 112 ALA A C 1
ATOM 914 O O . ALA A 1 112 ? 7.204 9.140 -3.348 1.00 93.81 112 ALA A O 1
ATOM 915 N N . TRP A 1 113 ? 7.534 7.039 -2.623 1.00 94.50 113 TRP A N 1
ATOM 916 C CA . TRP A 1 113 ? 6.463 6.437 -3.415 1.00 94.50 113 TRP A CA 1
ATOM 917 C C . TRP A 1 113 ? 5.068 6.863 -2.960 1.00 94.50 113 TRP A C 1
ATOM 919 O O . TRP A 1 113 ? 4.253 7.242 -3.803 1.00 94.50 113 TRP A O 1
ATOM 929 N N . LEU A 1 114 ? 4.799 6.883 -1.652 1.00 94.69 114 LEU A N 1
ATOM 930 C CA . LEU A 1 114 ? 3.499 7.274 -1.102 1.00 94.69 114 LEU A CA 1
ATOM 931 C C . LEU A 1 114 ? 3.096 8.698 -1.526 1.00 94.69 114 LEU A C 1
ATOM 933 O O . LEU A 1 114 ? 1.949 8.932 -1.905 1.00 94.69 114 LEU A O 1
ATOM 937 N N . ARG A 1 115 ? 4.056 9.632 -1.564 1.00 94.25 115 ARG A N 1
ATOM 938 C CA . ARG A 1 115 ? 3.870 11.027 -2.024 1.00 94.25 115 ARG A CA 1
ATOM 939 C C . ARG A 1 115 ? 3.489 11.172 -3.496 1.00 94.25 115 ARG A C 1
ATOM 941 O O . ARG A 1 115 ? 3.024 12.237 -3.915 1.00 94.25 115 ARG A O 1
ATOM 948 N N . ASN A 1 116 ? 3.723 10.143 -4.301 1.00 94.38 116 ASN A N 1
ATOM 949 C CA . ASN A 1 116 ? 3.419 10.168 -5.725 1.00 94.38 116 ASN A CA 1
ATOM 950 C C . ASN A 1 116 ? 2.034 9.609 -6.051 1.00 94.38 116 ASN A C 1
ATOM 952 O O . ASN A 1 116 ? 1.606 9.728 -7.202 1.00 94.38 116 ASN A O 1
ATOM 956 N N . PHE A 1 117 ? 1.304 9.080 -5.067 1.00 95.62 117 PHE A N 1
ATOM 957 C CA . PHE A 1 117 ? -0.100 8.728 -5.238 1.00 95.62 117 PHE A CA 1
ATOM 958 C C . PHE A 1 117 ? -1.007 9.943 -5.075 1.00 95.62 117 PHE A C 1
ATOM 960 O O . PHE A 1 117 ? -0.886 10.735 -4.144 1.00 95.62 117 PHE A O 1
ATOM 967 N N . VAL A 1 118 ? -1.954 10.068 -5.998 1.00 94.75 118 VAL A N 1
ATOM 968 C CA . VAL A 1 118 ? -2.966 11.120 -6.019 1.00 94.75 118 VAL A CA 1
ATOM 969 C C . VAL A 1 118 ? -4.335 10.450 -6.123 1.00 94.75 118 VAL A C 1
ATOM 971 O O . VAL A 1 118 ? -4.554 9.669 -7.054 1.00 94.75 118 VAL A O 1
ATOM 974 N N . PRO A 1 119 ? -5.279 10.737 -5.214 1.00 91.81 119 PRO A N 1
ATOM 975 C CA . PRO A 1 119 ? -6.559 10.051 -5.222 1.00 91.81 119 PRO A CA 1
ATOM 976 C C . PRO A 1 119 ? -7.408 10.431 -6.437 1.00 91.81 119 PRO A C 1
ATOM 978 O O . PRO A 1 119 ? -7.422 11.575 -6.914 1.00 91.81 119 PRO A O 1
ATOM 981 N N . PHE A 1 120 ? -8.187 9.471 -6.925 1.00 83.50 120 PHE A N 1
ATOM 982 C CA . PHE A 1 120 ? -9.248 9.734 -7.885 1.00 83.50 120 PHE A CA 1
ATOM 983 C C . PHE A 1 120 ? -10.501 10.249 -7.162 1.00 83.50 120 PHE A C 1
ATOM 985 O O . PHE A 1 120 ? -11.072 9.555 -6.327 1.00 83.50 120 PHE A O 1
ATOM 992 N N . GLY A 1 121 ? -10.956 11.463 -7.492 1.00 80.50 121 GLY A N 1
ATOM 993 C CA . GLY A 1 121 ? -12.142 12.049 -6.854 1.00 80.50 121 GLY A CA 1
ATOM 994 C C . GLY A 1 121 ? -11.954 12.303 -5.354 1.00 80.50 121 GLY A C 1
ATOM 995 O O . GLY A 1 121 ? -12.862 12.022 -4.580 1.00 80.50 121 GLY A O 1
ATOM 996 N N . GLU A 1 122 ? -10.763 12.785 -4.969 1.00 87.44 122 GLU A N 1
ATOM 997 C CA . GLU A 1 122 ? -10.408 13.276 -3.620 1.00 87.44 122 GLU A CA 1
ATOM 998 C C . GLU A 1 122 ? -10.299 12.220 -2.510 1.00 87.44 122 GLU A C 1
ATOM 1000 O O . GLU A 1 122 ? -9.934 12.550 -1.385 1.00 87.44 122 GLU A O 1
ATOM 1005 N N . LYS A 1 123 ? -10.547 10.942 -2.808 1.00 94.50 123 LYS A N 1
ATOM 1006 C CA . LYS A 1 123 ? -10.415 9.851 -1.836 1.00 94.50 123 LYS A CA 1
ATOM 1007 C C . LYS A 1 123 ? -9.744 8.612 -2.408 1.00 94.50 123 LYS A C 1
ATOM 1009 O O . LYS A 1 123 ? -9.902 8.284 -3.583 1.00 94.50 123 LYS A O 1
ATOM 1014 N N . PHE A 1 124 ? -9.069 7.875 -1.539 1.00 97.94 124 PHE A N 1
ATOM 1015 C CA . PHE A 1 124 ? -8.666 6.503 -1.800 1.00 97.94 124 PHE A CA 1
ATOM 1016 C C . PHE A 1 124 ? -9.746 5.542 -1.288 1.00 97.94 124 PHE A C 1
ATOM 1018 O O . PHE A 1 124 ? -10.423 5.784 -0.282 1.00 97.94 124 PHE A O 1
ATOM 1025 N N . LYS A 1 125 ? -9.936 4.422 -1.986 1.00 97.69 125 LYS A N 1
ATOM 1026 C CA . LYS A 1 125 ? -10.694 3.290 -1.434 1.00 97.69 125 LYS A CA 1
ATOM 1027 C C . LYS A 1 125 ? -9.765 2.381 -0.645 1.00 97.69 125 LYS A C 1
ATOM 1029 O O . LYS A 1 125 ? -10.127 1.981 0.454 1.00 97.69 125 LYS A O 1
ATOM 1034 N N . VAL A 1 126 ? -8.590 2.083 -1.194 1.00 98.31 126 VAL A N 1
ATOM 1035 C CA . VAL A 1 126 ? -7.644 1.128 -0.613 1.00 98.31 126 VAL A CA 1
ATOM 1036 C C . VAL A 1 126 ? -6.267 1.762 -0.517 1.00 98.31 126 VAL A C 1
ATOM 1038 O O . VAL A 1 126 ? -5.731 2.204 -1.532 1.00 98.31 126 VAL A O 1
ATOM 1041 N N . ILE A 1 127 ? -5.700 1.743 0.684 1.00 98.38 127 ILE A N 1
ATOM 1042 C CA . ILE A 1 127 ? -4.274 1.944 0.929 1.00 98.38 127 ILE A CA 1
ATOM 1043 C C . ILE A 1 127 ? -3.757 0.718 1.680 1.00 98.38 127 ILE A C 1
ATOM 1045 O O . ILE A 1 127 ? -4.287 0.349 2.730 1.00 98.38 127 ILE A O 1
ATOM 1049 N N . GLU A 1 128 ? -2.735 0.077 1.124 1.00 98.31 128 GLU A N 1
ATOM 1050 C CA . GLU A 1 128 ? -2.043 -1.052 1.741 1.00 98.31 128 GLU A CA 1
ATOM 1051 C C . GLU A 1 128 ? -0.537 -0.778 1.743 1.00 98.31 128 GLU A C 1
ATOM 1053 O O . GLU A 1 128 ? 0.067 -0.611 0.688 1.00 98.31 128 GLU A O 1
ATOM 1058 N N . ILE A 1 129 ? 0.071 -0.706 2.922 1.00 97.12 129 ILE A N 1
ATOM 1059 C CA . ILE A 1 129 ? 1.497 -0.459 3.121 1.00 97.12 129 ILE A CA 1
ATOM 1060 C C . ILE A 1 129 ? 2.037 -1.616 3.956 1.00 97.12 129 ILE A C 1
ATOM 1062 O O . ILE A 1 129 ? 1.805 -1.687 5.157 1.00 97.12 129 ILE A O 1
ATOM 1066 N N . ARG A 1 130 ? 2.750 -2.538 3.316 1.00 94.81 130 ARG A N 1
ATOM 1067 C CA . ARG A 1 130 ? 3.481 -3.629 3.976 1.00 94.81 130 ARG A CA 1
ATOM 1068 C C . ARG A 1 130 ? 4.962 -3.490 3.691 1.00 94.81 130 ARG A C 1
ATOM 1070 O O . ARG A 1 130 ? 5.558 -4.294 2.983 1.00 94.81 130 ARG A O 1
ATOM 1077 N N . SER A 1 131 ? 5.505 -2.362 4.113 1.00 89.00 131 SER A N 1
ATOM 1078 C CA . SER A 1 131 ? 6.888 -1.968 3.877 1.00 89.00 131 SER A CA 1
ATOM 1079 C C . SER A 1 131 ? 7.373 -1.244 5.115 1.00 89.00 1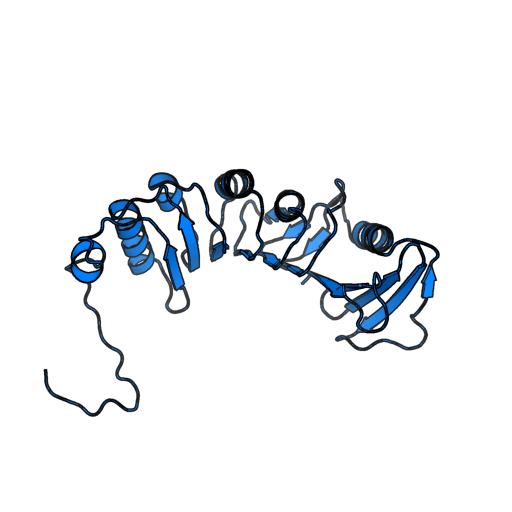31 SER A C 1
ATOM 1081 O O . SER A 1 131 ? 6.615 -0.459 5.676 1.00 89.00 131 SER A O 1
ATOM 1083 N N . TRP A 1 132 ? 8.620 -1.483 5.502 1.00 83.00 132 TRP A N 1
ATOM 1084 C CA . TRP A 1 132 ? 9.253 -0.769 6.603 1.00 83.00 132 TRP A CA 1
ATOM 1085 C C . TRP A 1 132 ? 9.763 0.588 6.113 1.00 83.00 132 TRP A C 1
ATOM 1087 O O . TRP A 1 132 ? 10.219 0.717 4.976 1.00 83.00 132 TRP A O 1
ATOM 1097 N N . GLY A 1 133 ? 9.700 1.601 6.970 1.00 81.88 133 GLY A N 1
ATOM 1098 C CA . GLY A 1 133 ? 10.287 2.906 6.700 1.00 81.88 133 GLY A CA 1
ATOM 1099 C C . GLY A 1 133 ? 9.991 3.900 7.812 1.00 81.88 133 GLY A C 1
ATOM 1100 O O . GLY A 1 133 ? 9.754 3.509 8.954 1.00 81.88 133 GLY A O 1
ATOM 1101 N N . ASP A 1 134 ? 10.005 5.188 7.475 1.00 88.50 134 ASP A N 1
ATOM 1102 C CA . ASP A 1 134 ? 9.750 6.260 8.436 1.00 88.50 134 ASP A CA 1
ATOM 1103 C C . ASP A 1 134 ? 8.283 6.248 8.902 1.00 88.50 134 ASP A C 1
ATOM 1105 O O . ASP A 1 134 ? 7.362 6.626 8.172 1.00 88.50 134 ASP A O 1
ATOM 1109 N N . SER A 1 135 ? 8.055 5.780 10.131 1.00 88.25 135 SER A N 1
ATOM 1110 C CA . SER A 1 135 ? 6.719 5.688 10.724 1.00 88.25 135 SER A CA 1
ATOM 1111 C C . SER A 1 135 ? 6.037 7.043 10.884 1.00 88.25 135 SER A C 1
ATOM 1113 O O . SER A 1 135 ? 4.815 7.127 10.752 1.00 88.25 135 SER A O 1
ATOM 1115 N N . GLU A 1 136 ? 6.798 8.093 11.195 1.00 92.38 136 GLU A N 1
ATOM 1116 C CA . GLU A 1 136 ? 6.249 9.418 11.486 1.00 92.38 136 GLU A CA 1
ATOM 1117 C C . GLU A 1 136 ? 5.759 10.058 10.189 1.00 92.38 136 GLU A C 1
ATOM 1119 O O . GLU A 1 136 ? 4.590 10.428 10.071 1.00 92.38 136 GLU A O 1
ATOM 1124 N N . GLU A 1 137 ? 6.602 10.037 9.159 1.00 94.31 137 GLU A N 1
ATOM 1125 C CA . GLU A 1 137 ? 6.282 10.605 7.854 1.00 94.31 137 GLU A CA 1
ATOM 1126 C C . GLU A 1 137 ? 5.138 9.844 7.153 1.00 94.31 137 GLU A C 1
ATOM 1128 O O . GLU A 1 137 ? 4.255 10.457 6.543 1.00 94.31 137 GLU A O 1
ATOM 1133 N N . VAL A 1 138 ? 5.090 8.508 7.281 1.00 95.12 138 VAL A N 1
ATOM 1134 C CA . VAL A 1 138 ? 3.942 7.713 6.808 1.00 95.12 138 VAL A CA 1
ATOM 1135 C C . VAL A 1 138 ? 2.668 8.095 7.559 1.00 95.12 138 VAL A C 1
ATOM 1137 O O . VAL A 1 138 ? 1.632 8.291 6.919 1.00 95.12 138 VAL A O 1
ATOM 1140 N N . THR A 1 139 ? 2.731 8.234 8.887 1.00 95.94 139 THR A N 1
ATOM 1141 C CA . THR A 1 139 ? 1.571 8.629 9.700 1.00 95.94 139 THR A CA 1
ATOM 1142 C C . THR A 1 139 ? 1.025 9.979 9.236 1.00 95.94 139 THR A C 1
ATOM 1144 O O . THR A 1 139 ? -0.161 10.084 8.921 1.00 95.94 139 THR A O 1
ATOM 1147 N N . GLU A 1 140 ? 1.881 10.995 9.106 1.00 95.88 140 GLU A N 1
ATOM 1148 C CA . GLU A 1 140 ? 1.468 12.330 8.663 1.00 95.88 140 GLU A CA 1
ATOM 1149 C C . GLU A 1 140 ? 0.815 12.337 7.280 1.00 95.88 140 GLU A C 1
ATOM 1151 O O . GLU A 1 140 ? -0.109 13.115 7.022 1.00 95.88 140 GLU A O 1
ATOM 1156 N N . LEU A 1 141 ? 1.323 11.516 6.357 1.00 95.88 141 LEU A N 1
ATOM 1157 C CA . LEU A 1 141 ? 0.753 11.399 5.021 1.00 95.88 141 LEU A CA 1
ATOM 1158 C C . LEU A 1 141 ? -0.622 10.740 5.071 1.00 95.88 141 LEU A C 1
ATOM 1160 O O . LEU A 1 141 ? -1.545 11.245 4.436 1.00 95.88 141 LEU A O 1
ATOM 1164 N N . LEU A 1 142 ? -0.778 9.665 5.844 1.00 96.44 142 LEU A N 1
ATOM 1165 C CA . LEU A 1 142 ? -2.054 8.966 5.987 1.00 96.44 142 LEU A CA 1
ATOM 1166 C C . LEU A 1 142 ? -3.135 9.847 6.622 1.00 96.44 142 LEU A C 1
ATOM 1168 O O . LEU A 1 142 ? -4.263 9.828 6.139 1.00 96.44 142 LEU A O 1
ATOM 1172 N N . LEU A 1 143 ? -2.799 10.675 7.618 1.00 95.38 143 LEU A N 1
ATOM 1173 C CA . LEU A 1 143 ? -3.748 11.616 8.240 1.00 95.38 143 LEU A CA 1
ATOM 1174 C C . LEU A 1 143 ? -4.305 12.655 7.253 1.00 95.38 143 LEU A C 1
ATOM 1176 O O . LEU A 1 143 ? -5.407 13.169 7.431 1.00 95.38 143 LEU A O 1
ATOM 1180 N N . LYS A 1 144 ? -3.562 12.960 6.183 1.00 94.44 144 LYS A N 1
ATOM 1181 C CA . LYS A 1 144 ? -3.989 13.876 5.110 1.00 94.44 144 LYS A CA 1
ATOM 1182 C C . LYS A 1 144 ? -4.802 13.164 4.024 1.00 94.44 144 LYS A C 1
ATOM 1184 O O . LYS A 1 144 ? -5.319 13.818 3.117 1.00 94.44 144 LYS A O 1
ATOM 1189 N N . MET A 1 145 ? -4.897 11.835 4.074 1.00 95.50 145 MET A N 1
ATOM 1190 C CA . MET A 1 145 ? -5.595 11.024 3.083 1.00 95.50 145 MET A CA 1
ATOM 1191 C C . MET A 1 145 ? -6.973 10.611 3.582 1.00 95.50 145 MET A C 1
ATOM 1193 O O . MET A 1 145 ? -7.137 10.022 4.644 1.00 95.50 145 MET A O 1
ATOM 1197 N N . ARG A 1 146 ? -7.981 10.810 2.734 1.00 96.19 146 ARG A N 1
ATOM 1198 C CA . ARG A 1 146 ? -9.311 10.252 2.965 1.00 96.19 146 ARG A CA 1
ATOM 1199 C C . ARG A 1 146 ? -9.390 8.831 2.404 1.00 96.19 146 ARG A C 1
ATOM 1201 O O . ARG A 1 146 ? -9.384 8.654 1.183 1.00 96.19 146 ARG A O 1
ATOM 1208 N N . ILE A 1 147 ? -9.472 7.828 3.279 1.00 97.56 147 ILE A N 1
ATOM 1209 C CA . ILE A 1 147 ? -9.401 6.399 2.925 1.00 97.56 147 ILE A CA 1
ATOM 1210 C C . ILE A 1 147 ? -10.681 5.697 3.375 1.00 97.56 147 ILE A C 1
ATOM 1212 O O . ILE A 1 147 ? -11.000 5.681 4.557 1.00 97.56 147 ILE A O 1
ATOM 1216 N N . THR A 1 148 ? -11.424 5.123 2.427 1.00 97.06 148 THR A N 1
ATOM 1217 C CA . THR A 1 148 ? -12.857 4.824 2.638 1.00 97.06 148 THR A CA 1
ATOM 1218 C C . THR A 1 148 ? -13.246 3.352 2.707 1.00 97.06 148 THR A C 1
ATOM 1220 O O . THR A 1 148 ? -14.383 3.059 3.061 1.00 97.06 148 THR A O 1
ATOM 1223 N N . LYS A 1 149 ? -12.365 2.409 2.349 1.00 97.38 149 LYS A N 1
ATOM 1224 C CA . LYS A 1 149 ? -12.675 0.969 2.435 1.00 97.38 149 LYS A CA 1
ATOM 1225 C C . LYS A 1 149 ? -11.640 0.191 3.229 1.00 97.38 149 LYS A C 1
ATOM 1227 O O . LYS A 1 149 ? -11.993 -0.383 4.254 1.00 97.38 149 LYS A O 1
ATOM 1232 N N . THR A 1 150 ? -10.391 0.215 2.770 1.00 98.62 150 THR A N 1
ATOM 1233 C CA . THR A 1 150 ? -9.296 -0.569 3.349 1.00 98.62 150 THR A CA 1
ATOM 1234 C C . THR A 1 150 ? -8.116 0.329 3.686 1.00 98.62 150 THR A C 1
ATOM 1236 O O . THR A 1 150 ? -7.623 1.050 2.816 1.00 98.62 150 THR A O 1
ATOM 1239 N N . LEU A 1 151 ? -7.642 0.232 4.925 1.00 98.50 151 LEU A N 1
ATOM 1240 C CA . LEU A 1 151 ? -6.398 0.839 5.389 1.00 98.50 151 LEU A CA 1
ATOM 1241 C C . LEU A 1 151 ? -5.580 -0.220 6.123 1.00 98.50 151 LEU A C 1
ATOM 1243 O O . LEU A 1 151 ? -5.865 -0.542 7.273 1.00 98.50 151 LEU A O 1
ATOM 1247 N N . LYS A 1 152 ? -4.570 -0.773 5.455 1.00 98.38 152 LYS A N 1
ATOM 1248 C CA . LYS A 1 152 ? -3.697 -1.798 6.035 1.00 98.38 152 LYS A CA 1
ATOM 1249 C C . LYS A 1 152 ? -2.275 -1.294 6.066 1.00 98.38 152 LYS A C 1
ATOM 1251 O O . LYS A 1 152 ? -1.714 -1.025 5.010 1.00 98.38 152 LYS A O 1
ATOM 1256 N N . VAL A 1 153 ? -1.713 -1.166 7.256 1.00 97.25 153 VAL A N 1
ATOM 1257 C CA . VAL A 1 153 ? -0.352 -0.685 7.451 1.00 97.25 153 VAL A CA 1
ATOM 1258 C C . VAL A 1 153 ? 0.358 -1.624 8.412 1.00 97.25 153 VAL A C 1
ATOM 1260 O O . VAL A 1 153 ? 0.025 -1.684 9.591 1.00 97.25 153 VAL A O 1
ATOM 1263 N N . ASP A 1 154 ? 1.317 -2.376 7.882 1.00 92.81 154 ASP A N 1
ATOM 1264 C CA . ASP A 1 154 ? 2.121 -3.354 8.620 1.00 92.81 154 ASP A CA 1
ATOM 1265 C C . ASP A 1 154 ? 3.422 -2.707 9.118 1.00 92.81 154 ASP A C 1
ATOM 1267 O O . ASP A 1 154 ? 4.531 -3.094 8.758 1.00 92.81 154 ASP A O 1
ATOM 1271 N N . GLN A 1 155 ? 3.259 -1.613 9.858 1.00 91.94 155 GLN A N 1
ATOM 1272 C CA . GLN A 1 155 ? 4.314 -0.921 10.589 1.00 91.94 155 GLN A CA 1
ATOM 1273 C C . GLN A 1 155 ? 3.682 -0.077 11.698 1.00 91.94 155 GLN A C 1
ATOM 1275 O O . GLN A 1 155 ? 2.487 0.225 11.672 1.00 91.94 155 GLN A O 1
ATOM 1280 N N . GLU A 1 156 ? 4.502 0.328 12.660 1.00 93.94 156 GLU A N 1
ATOM 1281 C CA . GLU A 1 156 ? 4.076 1.217 13.730 1.00 93.94 156 GLU A CA 1
ATOM 1282 C C . GLU A 1 156 ? 3.654 2.589 13.180 1.00 93.94 156 GLU A C 1
ATOM 1284 O O . GLU A 1 156 ? 4.377 3.211 12.402 1.00 93.94 156 GLU A O 1
ATOM 1289 N N . LEU A 1 157 ? 2.485 3.065 13.601 1.00 95.31 157 LEU A N 1
ATOM 1290 C CA . LEU A 1 157 ? 1.948 4.392 13.318 1.00 95.31 157 LEU A CA 1
ATOM 1291 C C . LEU A 1 157 ? 1.899 5.226 14.596 1.00 95.31 157 LEU A C 1
ATOM 1293 O O . LEU A 1 157 ? 1.951 4.707 15.711 1.00 95.31 157 LEU A O 1
ATOM 1297 N N . LYS A 1 158 ? 1.746 6.541 14.443 1.00 96.19 158 LYS A N 1
ATOM 1298 C CA . LYS A 1 158 ? 1.615 7.485 15.566 1.00 96.19 158 LYS A CA 1
ATOM 1299 C C . LYS A 1 158 ? 0.192 7.991 15.796 1.00 96.19 158 LYS A C 1
ATOM 1301 O O . LYS A 1 158 ? 0.033 9.006 16.464 1.00 96.19 158 LYS A O 1
ATOM 1306 N N . PHE A 1 159 ? -0.810 7.268 15.290 1.00 97.12 159 PHE A N 1
ATOM 1307 C CA . PHE A 1 159 ? -2.224 7.582 15.512 1.00 97.12 159 PHE A CA 1
ATOM 1308 C C . PHE A 1 159 ? -2.579 7.600 16.996 1.00 97.12 159 PHE A C 1
ATOM 1310 O O . PHE A 1 159 ? -2.280 6.652 17.717 1.00 97.12 159 PHE A O 1
ATOM 1317 N N . ASP A 1 160 ? -3.263 8.648 17.435 1.00 97.06 160 ASP A N 1
ATOM 1318 C CA . ASP A 1 160 ? -3.929 8.670 18.732 1.00 97.06 160 ASP A CA 1
ATOM 1319 C C . ASP A 1 160 ? -5.399 8.207 18.631 1.00 97.06 160 ASP A C 1
ATOM 1321 O O . ASP A 1 160 ? -5.894 7.787 17.579 1.00 97.06 160 ASP A O 1
ATOM 1325 N N . ASP A 1 161 ? -6.123 8.265 19.750 1.00 97.62 161 ASP A N 1
ATOM 1326 C CA . ASP A 1 161 ? -7.537 7.885 19.796 1.00 97.62 161 ASP A CA 1
ATOM 1327 C C . ASP A 1 161 ? -8.424 8.745 18.872 1.00 97.62 161 ASP A C 1
ATOM 1329 O O . ASP A 1 161 ? -9.403 8.236 18.324 1.00 97.62 161 ASP A O 1
ATOM 1333 N N . LYS A 1 162 ? -8.103 10.032 18.674 1.00 97.44 162 LYS A N 1
ATOM 1334 C CA . LYS A 1 162 ? -8.871 10.931 17.794 1.00 97.44 162 LYS A CA 1
ATOM 1335 C C . LYS A 1 162 ? -8.605 10.614 16.332 1.00 97.44 162 LYS A C 1
ATOM 1337 O O . LYS A 1 162 ? -9.537 10.617 15.529 1.00 97.44 162 LYS A O 1
ATOM 1342 N N . ASP A 1 163 ? -7.355 10.313 15.997 1.00 96.81 163 ASP A N 1
ATOM 1343 C CA . ASP A 1 163 ? -6.979 9.884 14.655 1.00 96.81 163 ASP A CA 1
ATOM 1344 C C . ASP A 1 163 ? -7.738 8.609 14.268 1.00 96.81 163 ASP A C 1
ATOM 1346 O O . ASP A 1 163 ? -8.303 8.535 13.176 1.00 96.81 163 ASP A O 1
ATOM 1350 N N . LEU A 1 164 ? -7.842 7.633 15.183 1.00 95.69 164 LEU A N 1
ATOM 1351 C CA . LEU A 1 164 ? -8.626 6.410 14.972 1.00 95.69 164 LEU A CA 1
ATOM 1352 C C . LEU A 1 164 ? -10.117 6.668 14.725 1.00 95.69 164 LEU A C 1
ATOM 1354 O O . LEU A 1 164 ? -10.721 5.991 13.884 1.00 95.69 164 LEU A O 1
ATOM 1358 N N . GLU A 1 165 ? -10.719 7.611 15.457 1.00 94.81 165 GLU A N 1
ATOM 1359 C CA . GLU A 1 165 ? -12.120 8.014 15.266 1.00 94.81 165 GLU A CA 1
ATOM 1360 C C . GLU A 1 165 ? -12.345 8.620 13.865 1.00 94.81 165 GLU A C 1
ATOM 1362 O O . GLU A 1 165 ? -13.422 8.456 13.289 1.00 94.81 165 GLU A O 1
ATOM 1367 N N . GLY A 1 166 ? -11.321 9.251 13.279 1.00 94.75 166 GLY A N 1
ATOM 1368 C CA . GLY A 1 166 ? -11.353 9.821 11.929 1.00 94.75 166 GLY A CA 1
ATOM 1369 C C . GLY A 1 166 ? -11.243 8.811 10.776 1.00 94.75 166 GLY A C 1
ATOM 1370 O O . GLY A 1 166 ? -11.469 9.177 9.621 1.00 94.75 166 GLY A O 1
ATOM 1371 N N . ILE A 1 167 ? -10.910 7.542 11.042 1.00 96.50 167 ILE A N 1
ATOM 1372 C CA . ILE A 1 167 ? -10.702 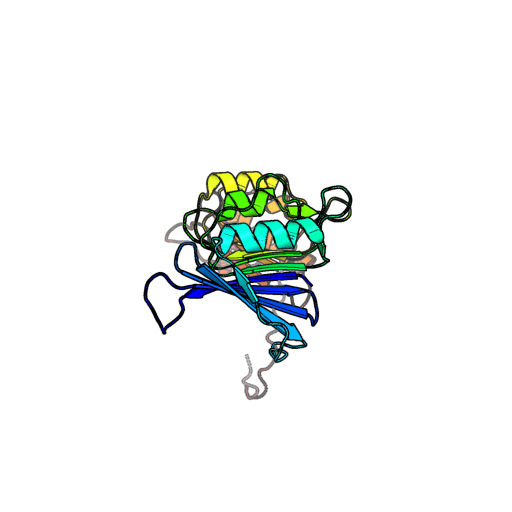6.533 9.988 1.00 96.50 167 ILE A CA 1
ATOM 1373 C C . ILE A 1 167 ? -12.044 6.022 9.438 1.00 96.50 167 ILE A C 1
ATOM 1375 O O . ILE A 1 167 ? -12.740 5.236 10.085 1.00 96.50 167 ILE A O 1
ATOM 1379 N N . GLU A 1 168 ? -12.362 6.381 8.189 1.00 96.69 168 GLU A N 1
ATOM 1380 C CA . GLU A 1 168 ? -13.582 5.927 7.491 1.00 96.69 168 GLU A CA 1
ATOM 1381 C C . GLU A 1 168 ? -13.538 4.449 7.052 1.00 96.69 168 GLU A C 1
ATOM 1383 O O . GLU A 1 168 ? -14.577 3.791 7.003 1.00 96.69 168 GLU A O 1
ATOM 1388 N N . ALA A 1 169 ? -12.363 3.917 6.701 1.00 98.00 169 ALA A N 1
ATOM 1389 C CA . ALA A 1 169 ? -12.193 2.518 6.297 1.00 98.00 169 ALA A CA 1
ATOM 1390 C C . ALA A 1 169 ? -12.599 1.559 7.427 1.00 98.00 169 ALA A C 1
ATOM 1392 O O . ALA A 1 169 ? -12.313 1.860 8.575 1.00 98.00 169 ALA A O 1
ATOM 1393 N N . MET A 1 170 ? -13.210 0.407 7.127 1.00 98.00 170 MET A N 1
ATOM 1394 C CA . MET A 1 170 ? -13.570 -0.613 8.137 1.00 98.00 170 MET A CA 1
ATOM 1395 C C . MET A 1 170 ? -12.696 -1.871 8.049 1.00 98.00 170 MET A C 1
ATOM 1397 O O . MET A 1 170 ? -12.547 -2.576 9.042 1.00 98.00 170 MET A O 1
ATOM 1401 N N . ASP A 1 171 ? -12.081 -2.134 6.893 1.00 98.62 171 ASP A N 1
ATOM 1402 C CA . ASP A 1 171 ? -11.078 -3.187 6.728 1.00 98.62 171 ASP A CA 1
ATOM 1403 C C . ASP A 1 171 ? -9.689 -2.632 7.081 1.00 98.62 171 ASP A C 1
ATOM 1405 O O . ASP A 1 171 ? -9.046 -1.957 6.271 1.00 98.62 171 ASP A O 1
ATOM 1409 N N . CYS A 1 172 ? -9.244 -2.873 8.312 1.00 98.06 172 CYS A N 1
ATOM 1410 C CA . CYS A 1 172 ? -8.073 -2.239 8.897 1.00 98.06 172 CYS A CA 1
ATOM 1411 C C . CYS A 1 172 ? -7.052 -3.222 9.471 1.00 98.06 172 CYS A C 1
ATOM 1413 O O . CYS A 1 172 ? -7.411 -4.186 10.139 1.00 98.06 172 CYS A O 1
ATOM 1415 N N . LEU A 1 173 ? -5.775 -2.901 9.256 1.00 98.00 173 LEU A N 1
ATOM 1416 C CA . LEU A 1 173 ? -4.622 -3.438 9.983 1.00 98.00 173 LEU A CA 1
ATOM 1417 C C . LEU A 1 173 ? -3.797 -2.236 10.444 1.00 98.00 173 LEU A C 1
ATOM 1419 O O . LEU A 1 173 ? -3.300 -1.502 9.591 1.00 98.00 173 LEU A O 1
ATOM 1423 N N . LEU A 1 174 ? -3.717 -2.003 11.753 1.00 96.75 174 LEU A N 1
ATOM 1424 C CA . LEU A 1 174 ? -3.076 -0.822 12.339 1.00 96.75 174 LEU A CA 1
ATOM 1425 C C . LEU A 1 174 ? -2.244 -1.214 13.566 1.00 96.75 174 LEU A C 1
ATOM 1427 O O . LEU A 1 174 ? -2.695 -2.005 14.390 1.00 96.75 174 LEU A O 1
ATOM 1431 N N . SER A 1 175 ? -1.075 -0.606 13.738 1.00 96.25 175 SER A N 1
ATOM 1432 C CA . SER A 1 175 ? -0.306 -0.663 14.987 1.00 96.25 175 SER A CA 1
ATOM 1433 C C . SER A 1 175 ? -0.038 0.750 15.475 1.00 96.25 175 SER A C 1
ATOM 1435 O O . SER A 1 175 ? 0.392 1.578 14.675 1.00 96.25 175 SER A O 1
ATOM 1437 N N . SER A 1 176 ? -0.305 1.050 16.746 1.00 96.75 176 SER A N 1
ATOM 1438 C CA . SER A 1 176 ? 0.143 2.307 17.345 1.00 96.75 176 SER A CA 1
ATOM 1439 C C . SER A 1 176 ? 0.279 2.257 18.866 1.00 96.75 176 SER A C 1
ATOM 1441 O O . SER A 1 176 ? -0.626 1.835 19.586 1.00 96.75 176 SER A O 1
ATOM 1443 N N . SER A 1 177 ? 1.393 2.793 19.359 1.00 96.00 177 SER A N 1
ATOM 1444 C CA . SER A 1 177 ? 1.739 2.975 20.766 1.00 96.00 177 SER A CA 1
ATOM 1445 C C . SER A 1 177 ? 0.922 4.059 21.465 1.00 96.00 177 SER A C 1
ATOM 1447 O O . SER A 1 177 ? 0.936 4.131 22.690 1.00 96.00 177 SER A O 1
ATOM 1449 N N . ASN A 1 178 ? 0.260 4.929 20.703 1.00 96.88 178 ASN A N 1
ATOM 1450 C CA . ASN A 1 178 ? -0.438 6.101 21.236 1.00 96.88 178 ASN A CA 1
ATOM 1451 C C . ASN A 1 178 ? -1.940 5.853 21.436 1.00 96.88 178 ASN A C 1
ATOM 1453 O O . ASN A 1 178 ? -2.626 6.677 22.038 1.00 96.88 178 ASN A O 1
ATOM 1457 N N . VAL A 1 179 ? -2.437 4.712 20.957 1.00 96.81 179 VAL A N 1
ATOM 1458 C CA . VAL A 1 179 ? -3.829 4.293 21.106 1.00 96.81 179 VAL A CA 1
ATOM 1459 C C . VAL A 1 179 ? -4.053 3.718 22.496 1.00 96.81 179 VAL A C 1
ATOM 1461 O O . VAL A 1 179 ? -3.328 2.830 22.949 1.00 96.81 179 VAL A O 1
ATOM 1464 N N . THR A 1 180 ? -5.101 4.192 23.162 1.00 95.06 180 THR A N 1
ATOM 1465 C CA . THR A 1 180 ? -5.530 3.655 24.451 1.00 95.06 180 THR A CA 1
ATOM 1466 C C . THR A 1 180 ? -6.486 2.477 24.268 1.00 95.06 180 THR A C 1
ATOM 1468 O O . THR A 1 180 ? -7.106 2.290 23.219 1.00 95.06 180 THR A O 1
ATOM 1471 N N . ALA A 1 181 ? -6.679 1.691 25.331 1.00 93.25 181 ALA A N 1
ATOM 1472 C CA . ALA A 1 181 ? -7.695 0.641 25.340 1.00 93.25 181 ALA A CA 1
ATOM 1473 C C . ALA A 1 181 ? -9.115 1.175 25.073 1.00 93.25 181 ALA A C 1
ATOM 1475 O O . ALA A 1 181 ? -9.916 0.484 24.446 1.00 93.25 181 ALA A O 1
ATOM 1476 N N . GLU A 1 182 ? -9.424 2.398 25.514 1.00 92.31 182 GLU A N 1
ATOM 1477 C CA . GLU A 1 182 ? -10.726 3.020 25.262 1.00 92.31 182 GLU A CA 1
ATOM 1478 C C . GLU A 1 182 ? -10.866 3.432 23.790 1.00 92.31 182 GLU A C 1
ATOM 1480 O O . GLU A 1 182 ? -11.897 3.163 23.174 1.00 92.31 182 GLU A O 1
ATOM 1485 N N . GLY A 1 183 ? -9.815 3.997 23.186 1.00 95.06 183 GLY A N 1
ATOM 1486 C CA . GLY A 1 183 ? -9.779 4.277 21.748 1.00 95.06 183 GLY A CA 1
ATOM 1487 C C . GLY A 1 183 ? -9.959 3.013 20.907 1.00 95.06 183 GLY A C 1
ATOM 1488 O O . GLY A 1 183 ? -10.818 2.960 20.022 1.00 95.06 183 GLY A O 1
ATOM 1489 N N . ALA A 1 184 ? -9.225 1.947 21.237 1.00 95.00 184 ALA A N 1
ATOM 1490 C CA . ALA A 1 184 ? -9.364 0.648 20.583 1.00 95.00 184 ALA A CA 1
ATOM 1491 C C . ALA A 1 184 ? -10.775 0.054 20.744 1.00 95.00 184 ALA A C 1
ATOM 1493 O O . ALA A 1 184 ? -11.342 -0.474 19.784 1.00 95.00 184 ALA A O 1
ATOM 1494 N N . LYS A 1 185 ? -11.380 0.179 21.931 1.00 93.81 185 LYS A N 1
ATOM 1495 C CA . LYS A 1 185 ? -12.758 -0.253 22.189 1.00 93.81 185 LYS A CA 1
ATOM 1496 C C . LYS A 1 185 ? -13.766 0.503 21.324 1.00 93.81 185 LYS A C 1
ATOM 1498 O O . LYS A 1 185 ? -14.570 -0.129 20.640 1.00 93.81 185 LYS A O 1
ATOM 1503 N N . LYS A 1 186 ? -13.709 1.838 21.289 1.00 94.38 186 LYS A N 1
ATOM 1504 C CA . LYS A 1 186 ? -14.583 2.652 20.423 1.00 94.38 186 LYS A CA 1
ATOM 1505 C C . LYS A 1 186 ? -14.421 2.292 18.950 1.00 94.38 186 LYS A C 1
ATOM 1507 O O . LYS A 1 186 ? -15.399 2.234 18.198 1.00 94.38 186 LYS A O 1
ATOM 1512 N N . ARG A 1 187 ? -13.184 2.024 18.528 1.00 95.69 187 ARG A N 1
ATOM 1513 C CA . ARG A 1 187 ? -12.886 1.592 17.166 1.00 95.69 187 ARG A CA 1
ATOM 1514 C C . ARG A 1 187 ? -13.518 0.236 16.852 1.00 95.69 187 ARG A C 1
ATOM 1516 O O . ARG A 1 187 ? -14.152 0.097 15.805 1.00 95.69 187 ARG A O 1
ATOM 1523 N N . LEU A 1 188 ? -13.417 -0.727 17.768 1.00 94.88 188 LEU A N 1
ATOM 1524 C CA . LEU A 1 188 ? -14.090 -2.021 17.662 1.00 94.88 188 LEU A CA 1
ATOM 1525 C C . LEU A 1 188 ? -15.614 -1.861 17.585 1.00 94.88 188 LEU A C 1
ATOM 1527 O O . LEU A 1 188 ? -16.245 -2.459 16.719 1.00 94.88 188 LEU A O 1
ATOM 1531 N N . GLU A 1 189 ? -16.217 -1.029 18.432 1.00 93.50 189 GLU A N 1
ATOM 1532 C CA . GLU A 1 189 ? -17.658 -0.751 18.381 1.00 93.50 189 GLU A CA 1
ATOM 1533 C C . GLU A 1 189 ? -18.087 -0.152 17.038 1.00 93.50 189 GLU A C 1
ATOM 1535 O O . GLU A 1 189 ? -19.122 -0.531 16.486 1.00 93.50 189 GLU A O 1
ATOM 1540 N N . THR A 1 190 ? -17.287 0.765 16.494 1.00 94.94 190 THR A N 1
ATOM 1541 C CA . THR A 1 190 ? -17.529 1.372 15.180 1.00 94.94 190 THR A CA 1
ATOM 1542 C C . THR A 1 190 ? -17.464 0.324 14.070 1.00 94.94 190 THR A C 1
ATOM 1544 O O . THR A 1 190 ? -18.354 0.277 13.220 1.00 94.94 190 THR A O 1
ATOM 1547 N N . PHE A 1 191 ? -16.464 -0.559 14.111 1.00 95.88 191 PHE A N 1
ATOM 1548 C CA . PHE A 1 191 ? -16.342 -1.682 13.185 1.00 95.88 191 PHE A CA 1
ATOM 1549 C C . PHE A 1 191 ? -17.533 -2.642 13.280 1.00 95.88 191 PHE A C 1
ATOM 1551 O O . PHE A 1 191 ? -18.101 -3.011 12.260 1.00 95.88 191 PHE A O 1
ATOM 1558 N N . LEU A 1 192 ? -17.973 -3.005 14.487 1.00 92.56 192 LEU A N 1
ATOM 1559 C CA . LEU A 1 192 ? -19.116 -3.903 14.680 1.00 92.56 192 LEU A CA 1
ATOM 1560 C C . LEU A 1 192 ? -20.436 -3.306 14.164 1.00 92.56 192 LEU A C 1
ATOM 1562 O O . LEU A 1 192 ? -21.313 -4.050 13.732 1.00 92.56 192 LEU A O 1
ATOM 1566 N N . LYS A 1 193 ? -20.583 -1.975 14.205 1.00 92.69 193 LYS A N 1
ATOM 1567 C CA . LYS A 1 193 ? -21.775 -1.265 13.712 1.00 92.69 193 LYS A CA 1
ATOM 1568 C C . LYS A 1 193 ? -21.779 -1.087 12.192 1.00 92.69 193 LYS A C 1
ATOM 1570 O O . LYS A 1 193 ? -22.840 -1.185 11.583 1.00 92.69 193 LYS A O 1
ATOM 1575 N N . ASN A 1 194 ? -20.619 -0.805 11.596 1.00 95.62 194 ASN A N 1
ATOM 1576 C CA . ASN A 1 194 ? -20.520 -0.327 10.210 1.00 95.62 194 ASN A CA 1
ATOM 1577 C C . ASN A 1 194 ? -19.788 -1.287 9.256 1.00 95.62 194 ASN A C 1
ATOM 1579 O O . ASN A 1 194 ? -19.841 -1.097 8.041 1.00 95.62 194 ASN A O 1
ATOM 1583 N N . GLY A 1 195 ? -19.077 -2.282 9.784 1.00 94.50 195 GLY A N 1
ATOM 1584 C CA . GLY A 1 195 ? -18.292 -3.235 9.010 1.00 94.50 195 GLY A CA 1
ATOM 1585 C C . GLY A 1 195 ? -19.157 -4.255 8.273 1.00 94.50 195 GLY A C 1
ATOM 1586 O O . GLY A 1 195 ? -20.225 -4.669 8.726 1.00 94.50 195 GLY A O 1
ATOM 1587 N N . ASN A 1 196 ? -18.671 -4.693 7.118 1.00 94.81 196 ASN A N 1
ATOM 1588 C CA . ASN A 1 196 ? -19.264 -5.775 6.346 1.00 94.81 196 ASN A CA 1
ATOM 1589 C C . ASN A 1 196 ? -18.697 -7.130 6.783 1.00 94.81 196 ASN A C 1
ATOM 1591 O O . ASN A 1 196 ? -17.624 -7.223 7.370 1.00 94.81 196 ASN A O 1
ATOM 1595 N N . LYS A 1 197 ? -19.370 -8.221 6.394 1.00 91.06 197 LYS A N 1
ATOM 1596 C CA . LYS A 1 197 ? -18.942 -9.601 6.706 1.00 91.06 197 LYS A CA 1
ATOM 1597 C C . LYS A 1 197 ? -17.521 -9.950 6.244 1.00 91.06 197 LYS A C 1
ATOM 1599 O O . LYS A 1 197 ? -16.932 -10.890 6.764 1.00 91.06 197 LYS A O 1
ATOM 1604 N N . THR A 1 198 ? -17.018 -9.265 5.221 1.00 94.56 198 THR A N 1
ATOM 1605 C CA . THR A 1 198 ? -15.689 -9.495 4.639 1.00 94.56 198 THR A CA 1
ATOM 1606 C C . THR A 1 198 ? -14.609 -8.595 5.225 1.00 94.56 198 THR A C 1
ATOM 1608 O O . THR A 1 198 ? -13.432 -8.835 4.959 1.00 94.56 198 THR A O 1
ATOM 1611 N N . ASP A 1 199 ? -14.997 -7.560 5.970 1.00 96.88 199 ASP A N 1
ATOM 1612 C CA . ASP A 1 199 ? -14.059 -6.608 6.551 1.00 96.88 199 ASP A CA 1
ATOM 1613 C C . ASP A 1 199 ? -13.378 -7.244 7.769 1.00 96.88 199 ASP A C 1
ATOM 1615 O O . ASP A 1 199 ? -13.958 -8.082 8.466 1.00 96.88 199 ASP A O 1
ATOM 1619 N N . LYS A 1 200 ? -12.126 -6.861 8.021 1.00 97.38 200 LYS A N 1
ATOM 1620 C CA . LYS A 1 200 ? -11.352 -7.319 9.177 1.00 97.38 200 LYS A CA 1
ATOM 1621 C C . LYS A 1 200 ? -10.822 -6.122 9.944 1.00 97.38 200 LYS A C 1
ATOM 1623 O O . LYS A 1 200 ? -10.352 -5.175 9.329 1.00 97.38 200 LYS A O 1
ATOM 1628 N N . LEU A 1 201 ? -10.860 -6.189 11.270 1.00 97.12 201 LEU A N 1
ATOM 1629 C CA . LEU A 1 201 ? -10.199 -5.224 12.139 1.00 97.12 201 LEU A CA 1
ATOM 1630 C C . LEU A 1 201 ? -9.078 -5.930 12.898 1.00 97.12 201 LEU A C 1
ATOM 1632 O O . LEU A 1 201 ? -9.337 -6.776 13.752 1.00 97.12 201 LEU A O 1
ATOM 1636 N N . GLU A 1 202 ? -7.844 -5.559 12.586 1.00 97.12 202 GLU A N 1
ATOM 1637 C CA . GLU A 1 202 ? -6.631 -6.003 13.263 1.00 97.12 202 GLU A CA 1
ATOM 1638 C C . GLU A 1 202 ? -5.926 -4.767 13.833 1.00 97.12 202 GLU A C 1
ATOM 1640 O O . GLU A 1 202 ? -5.635 -3.811 13.110 1.00 97.12 202 GLU A O 1
ATOM 1645 N N . MET A 1 203 ? -5.711 -4.752 15.149 1.00 95.12 203 MET A N 1
ATOM 1646 C CA . MET A 1 203 ? -5.114 -3.619 15.851 1.00 95.12 203 MET A CA 1
ATOM 1647 C C . MET A 1 203 ? -4.101 -4.077 16.893 1.00 95.12 203 MET A C 1
ATOM 1649 O O . MET A 1 203 ? -4.415 -4.925 17.729 1.00 95.12 203 MET A O 1
ATOM 1653 N N . CYS A 1 204 ? -2.929 -3.450 16.883 1.00 95.31 204 CYS A N 1
ATOM 1654 C CA . CYS A 1 204 ? -1.896 -3.594 17.902 1.00 95.31 204 CYS A CA 1
ATOM 1655 C C . CYS A 1 204 ? -1.750 -2.272 18.664 1.00 95.31 204 CYS A C 1
ATOM 1657 O O . CYS A 1 204 ? -1.551 -1.221 18.059 1.00 95.31 204 CYS A O 1
ATOM 1659 N N . PHE A 1 205 ? -1.871 -2.319 19.987 1.00 95.12 205 PHE A N 1
ATOM 1660 C CA . PHE A 1 205 ? -1.762 -1.157 20.868 1.00 95.12 205 PHE A CA 1
ATOM 1661 C C . PHE A 1 205 ? -1.319 -1.612 22.268 1.00 95.12 205 PHE A C 1
ATOM 1663 O O . PHE A 1 205 ? -1.501 -2.785 22.618 1.00 95.12 205 PHE A O 1
ATOM 1670 N N . PRO A 1 206 ? -0.703 -0.734 23.074 1.00 94.12 206 PRO A N 1
ATOM 1671 C CA . PRO A 1 206 ? -0.213 -1.100 24.390 1.00 94.12 206 PRO A CA 1
ATOM 1672 C C . PRO A 1 206 ? -1.369 -1.300 25.369 1.00 94.12 206 PRO A C 1
ATOM 1674 O O . PRO A 1 206 ? -2.328 -0.531 25.413 1.00 94.12 206 PRO A O 1
ATOM 1677 N N . VAL A 1 207 ? -1.239 -2.325 26.206 1.00 92.50 207 VAL A N 1
ATOM 1678 C CA . VAL A 1 207 ? -2.191 -2.636 27.273 1.00 92.50 207 VAL A CA 1
ATOM 1679 C C . VAL A 1 207 ? -1.454 -2.852 28.594 1.00 92.50 207 VAL A C 1
ATOM 1681 O O . VAL A 1 207 ? -0.313 -3.322 28.590 1.00 92.50 207 VAL A O 1
ATOM 1684 N N . PRO A 1 208 ? -2.064 -2.512 29.742 1.00 88.25 208 PRO A N 1
ATOM 1685 C CA . PRO A 1 208 ? -1.471 -2.805 31.041 1.00 88.25 208 PRO A CA 1
ATOM 1686 C C . PRO A 1 208 ? -1.432 -4.321 31.307 1.00 88.25 208 PRO A C 1
ATOM 1688 O O . PRO A 1 208 ? -2.207 -5.087 30.742 1.00 88.25 208 PRO A O 1
ATOM 1691 N N . ALA A 1 209 ? -0.554 -4.771 32.207 1.00 89.00 209 ALA A N 1
ATOM 1692 C CA . ALA A 1 209 ? -0.336 -6.202 32.467 1.00 89.00 209 ALA A CA 1
ATOM 1693 C C . ALA A 1 209 ? -1.584 -6.959 32.968 1.00 89.00 209 ALA A C 1
ATOM 1695 O O . ALA A 1 209 ? -1.698 -8.165 32.777 1.00 89.00 209 ALA A O 1
ATOM 1696 N N . ASN A 1 210 ? -2.517 -6.259 33.615 1.00 89.69 210 ASN A N 1
ATOM 1697 C CA . ASN A 1 210 ? -3.779 -6.801 34.122 1.00 89.69 210 ASN A CA 1
ATOM 1698 C C . ASN A 1 210 ? -4.956 -6.618 33.145 1.00 89.69 210 ASN A C 1
ATOM 1700 O O . ASN A 1 210 ? -6.112 -6.752 33.549 1.00 89.69 210 ASN A O 1
ATOM 1704 N N . PHE A 1 211 ? -4.680 -6.253 31.894 1.00 90.56 211 PHE A N 1
ATOM 1705 C CA . PHE A 1 211 ? -5.701 -6.063 30.876 1.00 90.56 211 PHE A CA 1
ATOM 1706 C C . PHE A 1 211 ? -6.373 -7.384 30.501 1.00 90.56 211 PHE A C 1
ATOM 1708 O O . PHE A 1 211 ? -5.705 -8.371 30.192 1.00 90.56 211 PHE A O 1
ATOM 1715 N N . ASP A 1 212 ? -7.703 -7.378 30.464 1.00 88.38 212 ASP A N 1
ATOM 1716 C CA . ASP A 1 212 ? -8.501 -8.497 29.969 1.00 88.38 212 ASP A CA 1
ATOM 1717 C C . ASP A 1 212 ? -9.395 -8.020 28.826 1.00 88.38 212 ASP A C 1
ATOM 1719 O O . ASP A 1 212 ? -10.446 -7.406 29.025 1.00 88.38 212 ASP A O 1
ATOM 1723 N N . ALA A 1 213 ? -8.984 -8.353 27.603 1.00 85.62 213 ALA A N 1
ATOM 1724 C CA . ALA A 1 213 ? -9.689 -7.978 26.385 1.00 85.62 213 ALA A CA 1
ATOM 1725 C C . ALA A 1 213 ? -11.166 -8.412 26.388 1.00 85.62 213 ALA A C 1
ATOM 1727 O O . ALA A 1 213 ? -12.014 -7.693 25.855 1.00 85.62 213 ALA A O 1
ATOM 1728 N N . ARG A 1 214 ? -11.502 -9.561 26.997 1.00 81.44 214 ARG A N 1
ATOM 1729 C CA . ARG A 1 214 ? -12.876 -10.089 26.978 1.00 81.44 214 ARG A CA 1
ATOM 1730 C C . ARG A 1 214 ? -13.831 -9.234 27.791 1.00 81.44 214 ARG A C 1
ATOM 1732 O O . ARG A 1 214 ? -14.975 -9.065 27.390 1.00 81.44 214 ARG A O 1
ATOM 1739 N N . THR A 1 215 ? -13.372 -8.721 28.926 1.00 83.38 215 THR A N 1
ATOM 1740 C CA . THR A 1 215 ? -14.204 -7.922 29.833 1.00 83.38 215 THR A CA 1
ATOM 1741 C C . THR A 1 215 ? -14.091 -6.424 29.570 1.00 83.38 215 THR A C 1
ATOM 1743 O O . THR A 1 215 ? -15.009 -5.682 29.923 1.00 83.38 215 THR A O 1
ATOM 1746 N N . GLN A 1 216 ? -12.995 -5.976 28.948 1.00 86.56 216 GLN A N 1
ATOM 1747 C CA . GLN A 1 216 ? -12.682 -4.554 28.793 1.00 86.56 216 GLN A CA 1
ATOM 1748 C C . GLN A 1 216 ? -12.893 -4.020 27.366 1.00 86.56 216 GLN A C 1
ATOM 1750 O O . GLN A 1 216 ? -13.279 -2.860 27.238 1.00 86.56 216 GLN A O 1
ATOM 1755 N N . LEU A 1 217 ? -12.712 -4.826 26.307 1.00 86.50 217 LEU A N 1
ATOM 1756 C CA . LEU A 1 217 ? -12.945 -4.384 24.916 1.00 86.50 217 LEU A CA 1
ATOM 1757 C C . LEU A 1 217 ? -14.302 -4.801 24.368 1.00 86.50 217 LEU A C 1
ATOM 1759 O O . LEU A 1 217 ? -14.927 -4.036 23.640 1.00 86.50 217 LEU A O 1
ATOM 1763 N N . ILE A 1 218 ? -14.746 -6.024 24.662 1.00 83.62 218 ILE A N 1
ATOM 1764 C CA . ILE A 1 218 ? -15.977 -6.545 24.068 1.00 83.62 218 ILE A CA 1
ATOM 1765 C C . ILE A 1 218 ? -17.175 -5.835 24.718 1.00 83.62 218 ILE A C 1
ATOM 1767 O O . ILE A 1 218 ? -17.323 -5.893 25.943 1.00 83.62 218 ILE A O 1
ATOM 1771 N N . PRO A 1 219 ? -18.050 -5.171 23.937 1.00 78.94 219 PRO A N 1
ATOM 1772 C CA . PRO A 1 219 ? -19.249 -4.551 24.487 1.00 78.94 219 PRO A CA 1
ATOM 1773 C C . PRO A 1 219 ? -20.128 -5.600 25.178 1.00 78.94 219 PRO A C 1
ATOM 1775 O O . PRO A 1 219 ? -20.406 -6.650 24.602 1.00 78.94 219 PRO A O 1
ATOM 1778 N N . LYS A 1 220 ? -20.592 -5.315 26.402 1.00 78.44 220 LYS A N 1
ATOM 1779 C CA . LYS A 1 220 ? -21.395 -6.263 27.205 1.00 78.44 220 LYS A CA 1
ATOM 1780 C C . LYS A 1 220 ? -22.701 -6.676 26.524 1.00 78.44 220 LYS A C 1
ATOM 1782 O O . LYS A 1 220 ? -23.158 -7.796 26.715 1.00 78.44 220 LYS A O 1
ATOM 1787 N N . ASP A 1 221 ? -23.252 -5.788 25.703 1.00 77.44 221 ASP A N 1
ATOM 1788 C CA . ASP A 1 221 ? -24.513 -6.002 24.991 1.00 77.44 221 ASP A CA 1
ATOM 1789 C C . ASP A 1 221 ? -24.316 -6.726 23.644 1.00 77.44 221 ASP A C 1
ATOM 1791 O O . ASP A 1 221 ? -25.269 -6.923 22.887 1.00 77.44 221 ASP A O 1
ATOM 1795 N N . LEU A 1 222 ? -23.079 -7.117 23.308 1.00 76.44 222 LEU A N 1
ATOM 1796 C CA . LEU A 1 222 ? -22.781 -7.810 22.062 1.00 76.44 222 LEU A CA 1
ATOM 1797 C C . LEU A 1 222 ? -23.269 -9.262 22.124 1.00 76.44 222 LEU A C 1
ATOM 1799 O O . LEU A 1 222 ? -22.685 -10.115 22.791 1.00 76.44 222 LEU A O 1
ATOM 1803 N N . ILE A 1 223 ? -24.310 -9.572 21.353 1.00 73.62 223 ILE A N 1
ATOM 1804 C CA . IL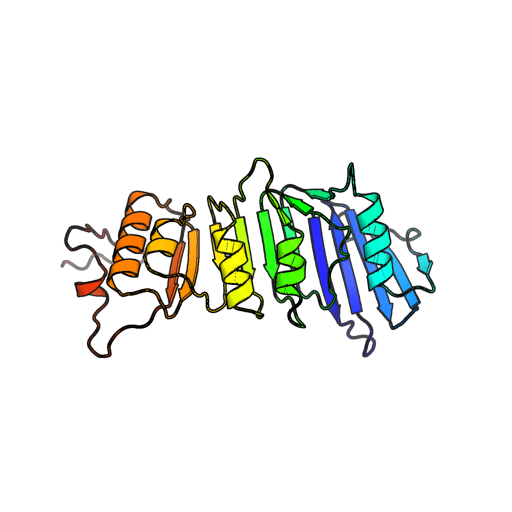E A 1 223 ? -24.801 -10.943 21.196 1.00 73.62 223 ILE A CA 1
ATOM 1805 C C . ILE A 1 223 ? -23.921 -11.670 20.173 1.00 73.62 223 ILE A C 1
ATOM 1807 O O . ILE A 1 223 ? -24.114 -11.555 18.961 1.00 73.62 223 ILE A O 1
ATOM 1811 N N . VAL A 1 224 ? -22.954 -12.447 20.659 1.00 69.88 224 VAL A N 1
ATOM 1812 C CA . VAL A 1 224 ? -22.089 -13.275 19.810 1.00 69.88 224 VAL A CA 1
ATOM 1813 C C . VAL A 1 224 ? -22.789 -14.600 19.508 1.00 69.88 224 VAL A C 1
ATOM 1815 O O . VAL A 1 224 ? -22.891 -15.474 20.365 1.00 69.88 224 VAL A O 1
ATOM 1818 N N . LYS A 1 225 ? -23.256 -14.783 18.269 1.00 70.00 225 LYS A N 1
ATOM 1819 C CA . LYS A 1 225 ? -23.706 -16.097 17.785 1.00 70.00 225 LYS A CA 1
ATOM 1820 C C . LYS A 1 225 ? -22.517 -16.848 17.203 1.00 70.00 225 LYS A C 1
ATOM 1822 O O . LYS A 1 225 ? -21.995 -16.470 16.155 1.00 70.00 225 LYS A O 1
ATOM 1827 N N . LYS A 1 226 ? -22.100 -17.923 17.868 1.00 65.94 226 LYS A N 1
ATOM 1828 C CA . LYS A 1 226 ? -21.104 -18.844 17.319 1.00 65.94 226 LYS A CA 1
ATOM 1829 C C . LYS A 1 226 ? -21.724 -19.523 16.093 1.00 65.94 226 LYS A C 1
ATOM 1831 O O . LYS A 1 226 ? -22.762 -20.171 16.203 1.00 65.94 226 LYS A O 1
ATOM 1836 N N . LEU A 1 227 ? -21.132 -19.337 14.915 1.00 63.31 227 LEU A N 1
ATOM 1837 C CA . LEU A 1 227 ? -21.509 -20.132 13.749 1.00 63.31 227 LEU A CA 1
ATOM 1838 C C . LEU A 1 227 ? -21.078 -21.571 14.033 1.00 63.31 227 LEU A C 1
ATOM 1840 O O . LEU A 1 227 ? -19.908 -21.800 14.352 1.00 63.31 227 LEU A O 1
ATOM 1844 N N . LYS A 1 228 ? -22.021 -22.517 13.957 1.00 53.47 228 LYS A N 1
ATOM 1845 C CA . LYS A 1 228 ? -21.706 -23.945 14.043 1.00 53.47 228 LYS A CA 1
ATOM 1846 C C . LYS A 1 228 ? -20.650 -24.238 12.981 1.00 53.47 228 LYS A C 1
ATOM 1848 O O . LYS A 1 228 ? -20.893 -24.028 11.796 1.00 53.47 228 LYS A O 1
ATOM 1853 N N . LYS A 1 229 ? -19.459 -24.666 13.404 1.00 57.12 229 LYS A N 1
ATOM 1854 C CA . LYS A 1 229 ? -18.537 -25.329 12.480 1.00 57.12 229 LYS A CA 1
ATOM 1855 C C . LYS A 1 229 ? -19.238 -26.603 12.027 1.00 57.12 229 LYS A C 1
ATOM 1857 O O . LYS A 1 229 ? -19.827 -27.271 12.872 1.00 57.12 229 LYS A O 1
ATOM 1862 N N . ASP A 1 230 ? -19.116 -26.965 10.753 1.00 56.03 230 ASP A N 1
ATOM 1863 C CA . ASP A 1 230 ? -19.770 -28.145 10.156 1.00 56.03 230 ASP A CA 1
ATOM 1864 C C . ASP A 1 230 ? -19.436 -29.493 10.846 1.00 56.03 230 ASP A C 1
ATOM 1866 O O . ASP A 1 230 ? -19.967 -30.523 10.454 1.00 56.03 230 ASP A O 1
ATOM 1870 N N . ASN A 1 231 ? -18.613 -29.495 11.907 1.00 55.66 231 ASN A N 1
ATOM 1871 C CA . ASN A 1 231 ? -18.228 -30.660 12.707 1.00 55.66 231 ASN A CA 1
ATOM 1872 C C . ASN A 1 231 ? -18.377 -30.485 14.240 1.00 55.66 231 ASN A C 1
ATOM 1874 O O . ASN A 1 231 ? -17.873 -31.323 14.985 1.00 55.66 231 ASN A O 1
ATOM 1878 N N . GLU A 1 232 ? -19.018 -29.428 14.757 1.00 48.31 232 GLU A N 1
ATOM 1879 C CA . GLU A 1 232 ? -19.372 -29.383 16.190 1.00 48.31 232 GLU A CA 1
ATOM 1880 C C . GLU A 1 232 ? -20.713 -30.110 16.387 1.00 48.31 232 GLU A C 1
ATOM 1882 O O . GLU A 1 232 ? -21.773 -29.573 16.066 1.00 48.31 232 GLU A O 1
ATOM 1887 N N . GLN A 1 233 ? -20.655 -31.358 16.876 1.00 44.47 233 GLN A N 1
ATOM 1888 C CA . GLN A 1 233 ? -21.834 -32.048 17.406 1.00 44.47 233 GLN A CA 1
ATOM 1889 C C . GLN A 1 233 ? -22.443 -31.195 18.518 1.00 44.47 233 GLN A C 1
ATOM 1891 O O . GLN A 1 233 ? -21.716 -30.643 19.345 1.00 44.47 233 GLN A O 1
ATOM 1896 N N . ASP A 1 234 ? -23.771 -31.095 18.507 1.00 39.66 234 ASP A N 1
ATOM 1897 C CA . ASP A 1 234 ? -24.553 -30.386 19.513 1.00 39.66 234 ASP A CA 1
ATOM 1898 C C . ASP A 1 234 ? -24.228 -30.922 20.913 1.00 39.66 234 ASP A C 1
ATOM 1900 O O . ASP A 1 234 ? -24.693 -31.985 21.316 1.00 39.66 234 ASP A O 1
ATOM 1904 N N . GLY A 1 235 ? -23.389 -30.186 21.638 1.00 39.25 235 GLY A N 1
ATOM 1905 C CA . GLY A 1 235 ? -23.230 -30.308 23.078 1.00 39.25 235 GLY A CA 1
ATOM 1906 C C . GLY A 1 235 ? -23.995 -29.169 23.733 1.00 39.25 235 GLY A C 1
ATOM 1907 O O . GLY A 1 235 ? -23.691 -28.005 23.474 1.00 39.25 235 GLY A O 1
ATOM 1908 N N . GLU A 1 236 ? -25.002 -29.513 24.531 1.00 30.62 236 GLU A N 1
ATOM 1909 C CA . GLU A 1 236 ? -25.780 -28.582 25.350 1.00 30.62 236 GLU A CA 1
ATOM 1910 C C . GLU A 1 236 ? -24.866 -27.746 26.253 1.00 30.62 236 GLU A C 1
ATOM 1912 O O . GLU A 1 236 ? -24.169 -28.325 27.082 1.00 30.62 236 GLU A O 1
ATOM 1917 N N . PHE A 1 237 ? -24.917 -26.415 26.120 1.00 36.12 237 PHE A N 1
ATOM 1918 C CA . PHE A 1 237 ? -24.676 -25.436 27.190 1.00 36.12 237 PHE A CA 1
ATOM 1919 C C . PHE A 1 237 ? -25.449 -24.147 26.893 1.00 36.12 237 PHE A C 1
ATOM 1921 O O . PHE A 1 237 ? -25.260 -23.585 25.788 1.00 36.12 237 PHE A O 1
#

Organism: Caenorhabditis brenneri (NCBI:txid135651)

Sequence (237 aa):
MLKIYEFASDMSEGKTIIRLDIDTFTVWFIGKENLTRIDRGWNGQIIEGFSEIKQKNRHDLIGDYLQRFSHKGFIKSDTVELEGIEFAPSSTWKFKCTNAKLLNIVNNNNVAWLRNFVPFGEKFKVIEIRSWGDSEEVTELLLKMRITKTLKVDQELKFDDKDLEGIEAMDCLLSSSNVTAEGAKKRLETFLKNGNKTDKLEMCFPVPANFDARTQLIPKDLIVKKLKKDNEQDGEF

InterPro domains:
  IPR042317 F-box protein she-1-like [PTHR31006] (3-204)

Foldseek 3Di:
DWEWEKDADPVDPQWIWIWIDDPQKIWIFTDHDQKTKIFIDGNPDTDPPRIDIGSGDSLVVVLVVQVVCDDPLENEDQEYEYECAADAHDPSYAYEYQEYEAAAHPPQNQLSVLVRYDYDPQAHAYYYAHYDHDQASVQVSVLSHHYAAADEHNDEHADALVSLVSHNHLQYAYEYARYDLVSLLVSVVVSVVPPDPPGDDHYHYDDDPPDDCVVRRDPPPDDDDDDDDPPDDDDDD

Secondary structure (DSSP, 8-state):
-EEEEEEE-TTSTT-EEEEEEETTEEEEEEEETTEEEEEEEETTEE-TT--EEESS-HHHHHHHHHHHT-BTTBEE-SEEEEES--SPPPTT--EEESEEEEES--TTTHHHHHTTEEEGGG-EEEEEEE--S-HHHHHHHHHTS-EEEEEEEEEEE---HHHHHT---SEEEEEETT--HHHHHHHHHHHHHH--TT--EEEE----TT--HHHHTS-TT----PPPPTT------